Protein AF-A0A1V4SVA3-F1 (afdb_monomer)

Solvent-accessible surface area (backbone atoms only — not comparable to full-atom values): 10961 Å² total; per-residue (Å²): 132,82,70,44,67,37,37,38,43,84,85,41,37,31,46,95,93,37,82,50,54,72,70,56,46,60,74,73,43,63,50,85,45,41,36,36,39,33,36,72,60,60,69,61,50,75,47,78,43,87,47,78,51,66,68,60,54,50,52,47,46,52,67,66,62,43,66,82,44,72,70,83,38,51,50,74,55,73,49,76,42,77,92,75,39,28,23,42,39,37,31,37,53,40,52,73,67,54,54,55,47,54,74,56,24,81,47,57,46,75,46,51,44,66,57,59,51,50,60,55,51,50,75,78,40,90,62,47,54,51,66,44,67,44,78,53,95,96,44,74,45,72,46,35,28,52,83,67,41,82,51,82,91,71,89,68,101,60,92,81,70,86,83,58,91,82,87,75,98,75,88,76,79,85,80,88,81,134

Secondary structure (DSSP, 8-state):
-PPEEEEEETTEEEETTEEE-HHHHHHHS-TTSEEEEEEEE--EEEEEES---HHHHHHHIIIIISSSS-GGGEEEEEEEETTTTEEEEEEEE--HHHHHHHHH-TEEEEEEHHHHHHHHHHHH-S-S-EEEEEEETTEEEEEEEETTEE------SSS-S-------TT-S------

Organism: NCBI:txid1121339

Structure (mmCIF, N/CA/C/O backbone):
data_AF-A0A1V4SVA3-F1
#
_entry.id   AF-A0A1V4SVA3-F1
#
loop_
_atom_site.group_PDB
_atom_site.id
_atom_site.type_symbol
_atom_site.label_atom_id
_atom_site.label_alt_id
_atom_site.label_comp_id
_atom_site.label_asym_id
_atom_site.label_entity_id
_atom_site.label_seq_id
_atom_site.pdbx_PDB_ins_code
_atom_site.Cartn_x
_atom_site.Cartn_y
_atom_site.Cartn_z
_atom_site.occupancy
_atom_site.B_iso_or_equiv
_atom_site.auth_seq_id
_atom_site.auth_comp_id
_atom_site.auth_asym_id
_atom_site.auth_atom_id
_atom_site.pdbx_PDB_model_num
ATOM 1 N N . MET A 1 1 ? 5.445 21.863 -6.303 1.00 57.91 1 MET A N 1
ATOM 2 C CA . MET A 1 1 ? 5.871 20.870 -7.321 1.00 57.91 1 MET A CA 1
ATOM 3 C C . MET A 1 1 ? 4.796 19.805 -7.455 1.00 57.91 1 MET A C 1
ATOM 5 O O . MET A 1 1 ? 4.317 19.330 -6.431 1.00 57.91 1 MET A O 1
ATOM 9 N N . LYS A 1 2 ? 4.396 19.456 -8.684 1.00 68.19 2 LYS A N 1
ATOM 10 C CA . LYS A 1 2 ? 3.409 18.397 -8.945 1.00 68.19 2 LYS A CA 1
ATOM 11 C C . LYS A 1 2 ? 4.008 17.043 -8.547 1.00 68.19 2 LYS A C 1
ATOM 13 O O . LYS A 1 2 ? 5.136 16.746 -8.930 1.00 68.19 2 LYS A O 1
ATOM 18 N N . LYS A 1 3 ? 3.276 16.261 -7.754 1.00 79.25 3 LYS A N 1
ATOM 19 C CA . LYS A 1 3 ? 3.683 14.907 -7.365 1.00 79.25 3 LYS A CA 1
ATOM 20 C C . LYS A 1 3 ? 3.477 13.972 -8.554 1.00 79.25 3 LYS A C 1
ATOM 22 O O . LYS A 1 3 ? 2.399 13.973 -9.149 1.00 79.25 3 LYS A O 1
ATOM 27 N N . ILE A 1 4 ? 4.504 13.216 -8.914 1.00 86.44 4 ILE A N 1
ATOM 28 C CA . ILE A 1 4 ? 4.440 12.248 -10.009 1.00 86.44 4 ILE A CA 1
ATOM 29 C C . ILE A 1 4 ? 3.986 10.915 -9.429 1.00 86.44 4 ILE A C 1
ATOM 31 O O . ILE A 1 4 ? 4.518 10.493 -8.411 1.00 86.44 4 ILE A O 1
ATOM 35 N N . THR A 1 5 ? 2.997 10.270 -10.046 1.00 88.38 5 THR A N 1
ATOM 36 C CA . THR A 1 5 ? 2.518 8.957 -9.598 1.00 88.38 5 THR A CA 1
ATOM 37 C C . THR A 1 5 ? 3.063 7.869 -10.510 1.00 88.38 5 THR A C 1
ATOM 39 O O . THR A 1 5 ? 2.876 7.933 -11.724 1.00 88.38 5 THR A O 1
ATOM 42 N N . LEU A 1 6 ? 3.724 6.891 -9.907 1.00 89.44 6 LEU A N 1
ATOM 43 C CA . LEU A 1 6 ? 4.197 5.664 -10.521 1.00 89.44 6 LEU A CA 1
ATOM 44 C C . LEU A 1 6 ? 3.381 4.511 -9.968 1.00 89.44 6 LEU A C 1
ATOM 46 O O . LEU A 1 6 ? 3.018 4.506 -8.791 1.00 89.44 6 LEU A O 1
ATOM 50 N N . ILE A 1 7 ? 3.110 3.540 -10.821 1.00 88.69 7 ILE A N 1
ATOM 51 C CA . ILE A 1 7 ? 2.473 2.295 -10.431 1.00 88.69 7 ILE A CA 1
ATOM 52 C C . ILE A 1 7 ? 3.491 1.175 -10.631 1.00 88.69 7 ILE A C 1
ATOM 54 O O . ILE A 1 7 ? 4.108 1.109 -11.689 1.00 88.69 7 ILE A O 1
ATOM 58 N N . ILE A 1 8 ? 3.671 0.318 -9.632 1.00 86.19 8 ILE A N 1
ATOM 59 C CA . ILE A 1 8 ? 4.546 -0.854 -9.712 1.00 86.19 8 ILE A CA 1
ATOM 60 C C . ILE A 1 8 ? 3.686 -2.119 -9.693 1.00 86.19 8 ILE A C 1
ATOM 62 O O . ILE A 1 8 ? 2.844 -2.289 -8.810 1.00 86.19 8 ILE A O 1
ATOM 66 N N . ASP A 1 9 ? 3.890 -3.005 -10.665 1.00 83.25 9 ASP A N 1
ATOM 67 C CA . ASP A 1 9 ? 3.191 -4.290 -10.775 1.00 83.25 9 ASP A CA 1
ATOM 68 C C . ASP A 1 9 ? 4.177 -5.394 -11.182 1.00 83.25 9 ASP A C 1
ATOM 70 O O . ASP A 1 9 ? 4.651 -5.380 -12.311 1.00 83.25 9 ASP A O 1
ATOM 74 N N . ASN A 1 10 ? 4.515 -6.336 -10.289 1.00 75.19 10 ASN A N 1
ATOM 75 C CA . ASN A 1 10 ? 5.425 -7.459 -10.586 1.00 75.19 10 ASN A CA 1
ATOM 76 C C . ASN A 1 10 ? 6.713 -7.053 -11.349 1.00 75.19 10 ASN A C 1
ATOM 78 O O . ASN A 1 10 ? 7.120 -7.737 -12.284 1.00 75.19 10 ASN A O 1
ATOM 82 N N . ASN A 1 11 ? 7.354 -5.948 -10.949 1.00 75.12 11 ASN A N 1
ATOM 83 C CA . ASN A 1 11 ? 8.544 -5.321 -11.572 1.00 75.12 11 ASN A CA 1
ATOM 84 C C . ASN A 1 11 ? 8.305 -4.421 -12.778 1.00 75.12 11 ASN A C 1
ATOM 86 O O . ASN A 1 11 ? 9.232 -3.737 -13.210 1.00 75.12 11 ASN A O 1
ATOM 90 N N . ASP A 1 12 ? 7.086 -4.349 -13.293 1.00 85.25 12 ASP A N 1
ATOM 91 C CA . ASP A 1 12 ? 6.751 -3.348 -14.290 1.00 85.25 12 ASP A CA 1
ATOM 92 C C . ASP A 1 12 ? 6.604 -1.979 -13.621 1.00 85.25 12 ASP A C 1
ATOM 94 O O . ASP A 1 12 ? 5.834 -1.815 -12.671 1.00 85.25 12 ASP A O 1
ATOM 98 N N . ILE A 1 13 ? 7.307 -0.976 -14.154 1.00 88.75 13 ILE A N 1
ATOM 99 C CA . ILE A 1 13 ? 7.071 0.431 -13.823 1.00 88.75 13 ILE A CA 1
ATOM 100 C C . ILE A 1 13 ? 6.049 0.965 -14.813 1.00 88.75 13 ILE A C 1
ATOM 102 O O . ILE A 1 13 ? 6.277 0.972 -16.021 1.00 88.75 13 ILE A O 1
ATOM 106 N N . ILE A 1 14 ? 4.930 1.454 -14.303 1.00 89.81 14 ILE A N 1
ATOM 107 C CA . ILE A 1 14 ? 3.864 2.048 -15.096 1.00 89.81 14 ILE A CA 1
ATOM 108 C C . ILE A 1 14 ? 3.800 3.541 -14.789 1.00 89.81 14 ILE A C 1
ATOM 110 O O . ILE A 1 14 ? 3.583 3.965 -13.651 1.00 89.81 14 ILE A O 1
ATOM 114 N N . TYR A 1 15 ? 3.954 4.349 -15.831 1.00 89.75 15 TYR A N 1
ATOM 115 C CA . TYR A 1 15 ? 3.853 5.802 -15.773 1.00 89.75 15 TYR A CA 1
ATOM 116 C C . TYR A 1 15 ? 2.993 6.288 -16.936 1.00 89.75 15 TYR A C 1
ATOM 118 O O . TYR A 1 15 ? 3.166 5.846 -18.066 1.00 89.75 15 TYR A O 1
ATOM 126 N N . ASN A 1 16 ? 2.031 7.177 -16.668 1.00 85.31 16 ASN A N 1
ATOM 127 C CA . ASN A 1 16 ? 1.087 7.675 -17.679 1.00 85.31 16 ASN A CA 1
ATOM 128 C C . ASN A 1 16 ? 0.408 6.565 -18.510 1.00 85.31 16 ASN A C 1
ATOM 130 O O . ASN A 1 16 ? 0.179 6.733 -19.701 1.00 85.31 16 ASN A O 1
ATOM 134 N N . ARG A 1 17 ? 0.038 5.450 -17.860 1.00 82.88 17 ARG A N 1
ATOM 135 C CA . ARG A 1 17 ? -0.596 4.263 -18.477 1.00 82.88 17 ARG A CA 1
ATOM 136 C C . ARG A 1 17 ? 0.306 3.461 -19.425 1.00 82.88 17 ARG A C 1
ATOM 138 O O . ARG A 1 17 ? -0.172 2.508 -20.030 1.00 82.88 17 ARG A O 1
ATOM 145 N N . GLU A 1 18 ? 1.592 3.782 -19.499 1.00 86.19 18 GLU A N 1
ATOM 146 C CA . GLU A 1 18 ? 2.578 3.027 -20.268 1.00 86.19 18 GLU A CA 1
ATOM 147 C C . GLU A 1 18 ? 3.536 2.285 -19.342 1.00 86.19 18 GLU A C 1
ATOM 149 O O . GLU A 1 18 ? 3.948 2.812 -18.307 1.00 86.19 18 GLU A O 1
ATOM 154 N N . LYS A 1 19 ? 3.928 1.073 -19.744 1.00 90.69 19 L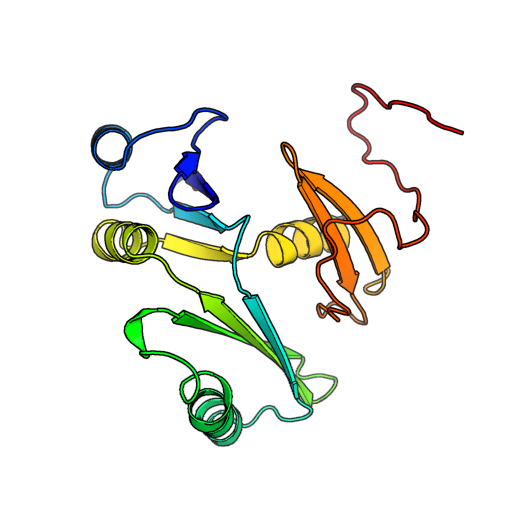YS A N 1
ATOM 155 C CA . LYS A 1 19 ? 5.064 0.387 -19.129 1.00 90.69 19 LYS A CA 1
ATOM 156 C C . LYS A 1 19 ? 6.355 1.066 -19.575 1.00 90.69 19 LYS A C 1
ATOM 158 O O . LYS A 1 19 ? 6.555 1.314 -20.764 1.00 90.69 19 LYS A O 1
ATOM 163 N N . ILE A 1 20 ? 7.233 1.360 -18.627 1.00 91.38 20 ILE A N 1
ATOM 164 C CA . ILE A 1 20 ? 8.529 1.987 -18.869 1.00 91.38 20 ILE A CA 1
ATOM 165 C C . ILE A 1 20 ? 9.635 1.221 -18.148 1.00 91.38 20 ILE A C 1
ATOM 167 O O . ILE A 1 20 ? 9.401 0.549 -17.148 1.00 91.38 20 ILE A O 1
ATOM 171 N N . THR A 1 21 ? 10.859 1.337 -18.655 1.00 90.12 21 THR A N 1
ATOM 172 C CA . THR A 1 21 ? 12.047 0.825 -17.967 1.00 90.12 21 THR A CA 1
ATOM 173 C C . THR A 1 21 ? 12.519 1.809 -16.901 1.00 90.12 21 THR A C 1
ATOM 175 O O . THR A 1 21 ? 12.209 3.004 -16.954 1.00 90.12 21 THR A O 1
ATOM 178 N N . TYR A 1 22 ? 13.330 1.320 -15.964 1.00 86.94 22 TYR A N 1
ATOM 179 C CA . TYR A 1 22 ? 13.971 2.161 -14.958 1.00 86.94 22 TYR A CA 1
ATOM 180 C C . TYR A 1 22 ? 14.865 3.245 -15.590 1.00 86.94 22 TYR A C 1
ATOM 182 O O . TYR A 1 22 ? 14.772 4.416 -15.234 1.00 86.94 22 TYR A O 1
ATOM 190 N N . ASP A 1 23 ? 15.633 2.912 -16.629 1.00 87.56 23 ASP A N 1
ATOM 191 C CA . ASP A 1 23 ? 16.456 3.904 -17.336 1.00 87.56 23 ASP A CA 1
ATOM 192 C C . ASP A 1 23 ? 15.616 5.010 -17.985 1.00 87.56 23 ASP A C 1
ATOM 194 O O . ASP A 1 23 ? 15.987 6.188 -17.966 1.00 87.56 23 ASP A O 1
ATOM 198 N N . LYS A 1 24 ? 14.456 4.653 -18.556 1.00 89.12 24 LYS A N 1
ATOM 199 C CA . LYS A 1 24 ? 13.519 5.632 -19.118 1.00 89.12 24 LYS A CA 1
ATOM 200 C C . LYS A 1 24 ? 12.934 6.507 -18.007 1.00 89.12 24 LYS A C 1
ATOM 202 O O . LYS A 1 24 ? 12.827 7.715 -18.201 1.00 89.12 24 LYS A O 1
ATOM 207 N N . LEU A 1 25 ? 12.622 5.937 -16.841 1.00 88.44 25 LEU A N 1
ATOM 208 C CA . LEU A 1 25 ? 12.186 6.687 -15.660 1.00 88.44 25 LEU A CA 1
ATOM 209 C C . LEU A 1 25 ? 13.230 7.736 -15.244 1.00 88.44 25 LEU A C 1
ATOM 211 O O . LEU A 1 25 ? 12.884 8.909 -15.111 1.00 88.44 25 LEU A O 1
ATOM 215 N N . CYS A 1 26 ? 14.497 7.337 -15.109 1.00 86.06 26 CYS A N 1
ATOM 216 C CA . CYS A 1 26 ? 15.605 8.220 -14.729 1.00 86.06 26 CYS A CA 1
ATOM 217 C C . CYS A 1 26 ? 15.819 9.375 -15.718 1.00 86.06 26 CYS A C 1
ATOM 219 O O . CYS A 1 26 ? 16.152 10.485 -15.312 1.00 86.06 26 CYS A O 1
ATOM 221 N N . LYS A 1 27 ? 15.590 9.141 -17.016 1.00 85.88 27 LYS A N 1
ATOM 222 C CA . LYS A 1 27 ? 15.647 10.194 -18.045 1.00 85.88 27 LYS A CA 1
ATOM 223 C C . LYS A 1 27 ? 14.454 11.152 -17.979 1.00 85.88 27 LYS A C 1
ATOM 225 O O . LYS A 1 27 ? 14.604 12.338 -18.257 1.00 85.88 27 LYS A O 1
ATOM 230 N N . LEU A 1 28 ? 13.269 10.644 -17.638 1.00 84.25 28 LEU A N 1
ATOM 231 C CA . LEU A 1 28 ? 12.025 11.421 -17.613 1.00 84.25 28 LEU A CA 1
ATOM 232 C C . LEU A 1 28 ? 11.851 12.239 -16.331 1.00 84.25 28 LEU A C 1
ATOM 234 O O . LEU A 1 28 ? 11.217 13.295 -16.354 1.00 84.25 28 LEU A O 1
ATOM 238 N N . ILE A 1 29 ? 12.373 11.749 -15.207 1.00 81.06 29 ILE A N 1
ATOM 239 C CA . ILE A 1 29 ? 12.108 12.309 -13.886 1.00 81.06 29 ILE A CA 1
ATOM 240 C C . ILE A 1 29 ? 13.407 12.785 -13.247 1.00 81.06 29 ILE A C 1
ATOM 242 O O . ILE A 1 29 ? 14.347 12.025 -13.048 1.00 81.06 29 ILE A O 1
ATOM 246 N N . LYS A 1 30 ? 13.432 14.055 -12.835 1.00 75.81 30 LYS A N 1
ATOM 247 C CA . LYS A 1 30 ? 14.548 14.606 -12.056 1.00 75.81 30 LYS A CA 1
ATOM 248 C C . LYS A 1 30 ? 14.607 13.933 -10.681 1.00 75.81 30 LYS A C 1
ATOM 250 O O . LYS A 1 30 ? 13.573 13.833 -10.024 1.00 75.81 30 LYS A O 1
ATOM 255 N N . THR A 1 31 ? 15.799 13.607 -10.192 1.00 69.12 31 THR A N 1
ATOM 256 C CA . THR A 1 31 ? 16.048 12.966 -8.878 1.00 69.12 31 THR A CA 1
ATOM 257 C C . THR A 1 31 ? 15.433 13.704 -7.677 1.00 69.12 31 THR A C 1
ATOM 259 O O . THR A 1 31 ? 15.074 13.090 -6.678 1.00 69.12 31 THR A O 1
ATOM 262 N N . LYS A 1 32 ? 15.224 15.026 -7.780 1.00 70.56 32 LYS A N 1
ATOM 263 C CA . LYS A 1 32 ? 14.552 15.848 -6.749 1.00 70.56 32 LYS A CA 1
ATOM 264 C C . LYS A 1 32 ? 13.014 15.832 -6.810 1.00 70.56 32 LYS A C 1
ATOM 266 O O . LYS A 1 32 ? 12.364 16.534 -6.033 1.00 70.56 32 LYS A O 1
ATOM 271 N N . SER A 1 33 ? 12.413 15.105 -7.749 1.00 77.38 33 SER A N 1
ATOM 272 C CA . SER A 1 33 ? 10.955 15.072 -7.914 1.00 77.38 33 SER A CA 1
ATOM 273 C C . SER A 1 33 ? 10.285 14.349 -6.749 1.00 77.38 33 SER A C 1
ATOM 275 O O . SER A 1 33 ? 10.829 13.391 -6.208 1.00 77.38 33 SER A O 1
ATOM 277 N N . LYS A 1 34 ? 9.079 14.794 -6.375 1.00 81.44 34 LYS A N 1
ATOM 278 C CA . LYS A 1 34 ? 8.250 14.070 -5.406 1.00 81.44 34 LYS A CA 1
ATOM 279 C C . LYS A 1 34 ? 7.536 12.929 -6.119 1.00 81.44 34 LYS A C 1
ATOM 281 O O . LYS A 1 34 ? 6.722 13.200 -7.010 1.00 81.44 34 LYS A O 1
ATOM 286 N N . LEU A 1 35 ? 7.821 11.694 -5.725 1.00 85.44 35 LEU A N 1
ATOM 287 C CA . LEU A 1 35 ? 7.169 10.509 -6.272 1.00 85.44 35 LEU A CA 1
ATOM 288 C C . LEU A 1 35 ? 6.081 10.012 -5.321 1.00 85.44 35 LEU A C 1
ATOM 290 O O . LEU A 1 35 ? 6.223 10.048 -4.104 1.00 85.44 35 LEU A O 1
ATOM 294 N N . LYS A 1 36 ? 4.971 9.558 -5.891 1.00 87.31 36 LYS A N 1
ATOM 295 C CA . LYS A 1 36 ? 4.028 8.645 -5.261 1.00 87.31 36 LYS A CA 1
ATOM 296 C C . LYS A 1 36 ? 4.184 7.306 -5.963 1.00 87.31 36 LYS A C 1
ATOM 298 O O . LYS A 1 36 ? 3.939 7.238 -7.161 1.00 87.31 36 LYS A O 1
ATOM 303 N N . ILE A 1 37 ? 4.570 6.272 -5.247 1.00 87.06 37 ILE A N 1
ATOM 304 C CA . ILE A 1 37 ? 4.705 4.917 -5.756 1.00 87.06 37 ILE A CA 1
ATOM 305 C C . ILE A 1 37 ? 3.513 4.139 -5.212 1.00 87.06 37 ILE A C 1
ATOM 307 O O . ILE A 1 37 ? 3.347 4.011 -4.003 1.00 87.06 37 ILE A O 1
ATOM 311 N N . ILE A 1 38 ? 2.643 3.690 -6.107 1.00 86.75 38 ILE A N 1
ATOM 312 C CA . ILE A 1 38 ? 1.499 2.849 -5.771 1.00 86.75 38 ILE A CA 1
ATOM 313 C C . ILE A 1 38 ? 1.822 1.446 -6.234 1.00 86.75 38 ILE A C 1
ATOM 315 O O . ILE A 1 38 ? 2.160 1.253 -7.400 1.00 86.75 38 ILE A O 1
ATOM 319 N N . ILE A 1 39 ? 1.685 0.464 -5.361 1.00 84.06 39 ILE A N 1
ATOM 320 C CA . ILE A 1 39 ? 2.038 -0.903 -5.721 1.00 84.06 39 ILE A CA 1
ATOM 321 C C . ILE A 1 39 ? 0.776 -1.758 -5.825 1.00 84.06 39 ILE A C 1
ATOM 323 O O . ILE A 1 39 ? -0.117 -1.688 -4.979 1.00 84.06 39 ILE A O 1
ATOM 327 N N . LEU A 1 40 ? 0.665 -2.487 -6.937 1.00 78.69 40 LEU A N 1
ATOM 328 C CA . LEU A 1 40 ? -0.536 -3.229 -7.318 1.00 78.69 40 LEU A CA 1
ATOM 329 C C . LEU A 1 40 ? -0.512 -4.696 -6.916 1.00 78.69 40 LEU A C 1
ATOM 331 O O . LEU A 1 40 ? -1.563 -5.237 -6.596 1.00 78.69 40 LEU A O 1
ATOM 335 N N . ASN A 1 41 ? 0.634 -5.361 -7.026 1.00 66.50 41 ASN A N 1
ATOM 336 C CA . ASN A 1 41 ? 0.704 -6.814 -6.938 1.00 66.50 41 ASN A CA 1
ATOM 337 C C . ASN A 1 41 ? 1.813 -7.216 -5.991 1.00 66.50 41 ASN A C 1
ATOM 339 O O . ASN A 1 41 ? 2.969 -7.371 -6.374 1.00 66.50 41 ASN A O 1
ATOM 343 N N . GLU A 1 42 ? 1.438 -7.305 -4.730 1.00 63.09 42 GLU A N 1
ATOM 344 C CA . GLU A 1 42 ? 2.351 -7.518 -3.629 1.00 63.09 42 GLU A CA 1
ATOM 345 C C . GLU A 1 42 ? 1.854 -8.691 -2.810 1.00 63.09 42 GLU A C 1
ATOM 347 O O . GLU A 1 42 ? 0.654 -8.821 -2.555 1.00 63.09 42 GLU A O 1
ATOM 352 N N . ASN A 1 43 ? 2.800 -9.476 -2.309 1.00 64.62 43 ASN A N 1
ATOM 353 C CA . ASN A 1 43 ? 2.576 -10.177 -1.060 1.00 64.62 43 ASN A CA 1
ATOM 354 C C . ASN A 1 43 ? 2.562 -9.101 0.029 1.00 64.62 43 ASN A C 1
ATOM 356 O O . ASN A 1 43 ? 3.622 -8.628 0.446 1.00 64.62 43 ASN A O 1
ATOM 360 N N . ILE A 1 44 ? 1.363 -8.650 0.401 1.00 69.50 44 ILE A N 1
ATOM 361 C CA . ILE A 1 44 ? 1.184 -7.694 1.491 1.00 69.50 44 ILE A CA 1
ATOM 362 C C . ILE A 1 44 ? 0.850 -8.467 2.746 1.00 69.50 44 I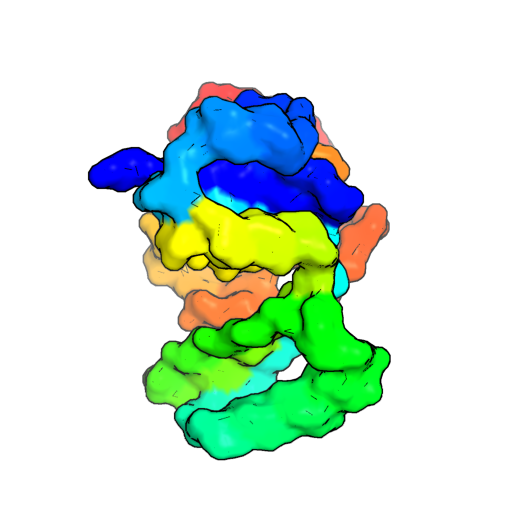LE A C 1
ATOM 364 O O . ILE A 1 44 ? -0.122 -9.219 2.792 1.00 69.50 44 ILE A O 1
ATOM 368 N N . PHE A 1 45 ? 1.632 -8.221 3.780 1.00 71.44 45 PHE A N 1
ATOM 369 C CA . PHE A 1 45 ? 1.276 -8.580 5.133 1.00 71.44 45 PHE A CA 1
ATOM 370 C C . PHE A 1 45 ? 0.446 -7.451 5.748 1.00 71.44 45 PHE A C 1
ATOM 372 O O . PHE A 1 45 ? 0.841 -6.287 5.675 1.00 71.44 45 PHE A O 1
ATOM 379 N N . PHE A 1 46 ? -0.672 -7.789 6.387 1.00 72.81 46 PHE A N 1
ATOM 380 C CA . PHE A 1 46 ? -1.481 -6.862 7.174 1.00 72.81 46 PHE A CA 1
ATOM 381 C C . PHE A 1 46 ? -1.766 -7.465 8.543 1.00 72.81 46 PHE A C 1
ATOM 383 O O . PHE A 1 46 ? -2.177 -8.620 8.637 1.00 72.81 46 PHE A O 1
ATOM 390 N N . LYS A 1 47 ? -1.634 -6.660 9.598 1.00 74.38 47 LYS A N 1
ATOM 391 C CA . LYS A 1 47 ? -2.058 -7.039 10.945 1.00 74.38 47 LYS A CA 1
ATOM 392 C C . LYS A 1 47 ? -2.604 -5.836 11.695 1.00 74.38 47 LYS A C 1
ATOM 394 O O . LYS A 1 47 ? -2.000 -4.769 11.681 1.00 74.38 47 LYS A O 1
ATOM 399 N N . ILE A 1 48 ? -3.739 -6.014 12.361 1.00 76.25 48 ILE A N 1
ATOM 400 C CA . ILE A 1 48 ? -4.271 -5.032 13.310 1.00 76.25 48 ILE A CA 1
ATOM 401 C C . ILE A 1 48 ? -3.974 -5.543 14.712 1.00 76.25 48 ILE A C 1
ATOM 403 O O . ILE A 1 48 ? -4.233 -6.709 15.006 1.00 76.25 48 ILE A O 1
ATOM 407 N N . ILE A 1 49 ? -3.446 -4.671 15.562 1.00 76.88 49 ILE A N 1
ATOM 408 C CA . ILE A 1 49 ? -3.211 -4.953 16.977 1.00 76.88 49 ILE A CA 1
ATOM 409 C C . ILE A 1 49 ? -3.865 -3.885 17.848 1.00 76.88 49 ILE A C 1
ATOM 411 O O . ILE A 1 49 ? -3.897 -2.713 17.471 1.00 76.88 49 ILE A O 1
ATOM 415 N N . ASP A 1 50 ? -4.345 -4.281 19.024 1.00 81.75 50 ASP A N 1
ATOM 416 C CA . ASP A 1 50 ? -4.850 -3.375 20.062 1.00 81.75 50 ASP A CA 1
ATOM 417 C C . ASP A 1 50 ? -3.678 -2.882 20.941 1.00 81.75 50 ASP A C 1
ATOM 419 O O . ASP A 1 50 ? -3.613 -3.136 22.140 1.00 81.75 50 ASP A O 1
ATOM 423 N N . SER A 1 51 ? -2.679 -2.252 20.315 1.00 73.94 51 SER A N 1
ATOM 424 C CA . SER A 1 51 ? -1.562 -1.593 21.002 1.00 73.94 51 SER A CA 1
ATOM 425 C C . SER A 1 51 ? -1.046 -0.413 20.187 1.00 73.94 51 SER A C 1
ATOM 427 O O . SER A 1 51 ? -0.992 -0.464 18.957 1.00 73.94 51 SER A O 1
ATOM 429 N N . ILE A 1 52 ? -0.634 0.649 20.882 1.00 74.88 52 ILE A N 1
ATOM 430 C CA . ILE A 1 52 ? 0.001 1.851 20.315 1.00 74.88 52 ILE A CA 1
ATOM 431 C C . ILE A 1 52 ? 1.473 1.997 20.736 1.00 74.88 52 ILE A C 1
ATOM 433 O O . ILE A 1 52 ? 2.105 3.009 20.433 1.00 74.88 52 ILE A O 1
ATOM 437 N N . ASN A 1 53 ? 2.018 1.021 21.468 1.00 82.19 53 ASN A N 1
ATOM 438 C CA . ASN A 1 53 ? 3.377 1.074 21.994 1.00 82.19 53 ASN A CA 1
ATOM 439 C C . ASN A 1 53 ? 4.392 0.732 20.894 1.00 82.19 53 ASN A C 1
ATOM 441 O O . ASN A 1 53 ? 4.440 -0.395 20.402 1.00 82.19 53 ASN A O 1
ATOM 445 N N . GLU A 1 54 ? 5.260 1.684 20.541 1.00 78.69 54 GLU A N 1
ATOM 446 C CA . GLU A 1 54 ? 6.284 1.487 19.507 1.00 78.69 54 GLU A CA 1
ATOM 447 C C . GLU A 1 54 ? 7.203 0.289 19.769 1.00 78.69 54 GLU A C 1
ATOM 449 O O . GLU A 1 54 ? 7.655 -0.347 18.817 1.00 78.69 54 GLU A O 1
ATOM 454 N N . LYS A 1 55 ? 7.500 -0.033 21.036 1.00 81.25 55 LYS A N 1
ATOM 455 C CA . LYS A 1 55 ? 8.338 -1.195 21.368 1.00 81.25 55 LYS A CA 1
ATOM 456 C C . LYS A 1 55 ? 7.635 -2.507 21.026 1.00 81.25 55 LYS A C 1
ATOM 458 O O . LYS A 1 55 ? 8.271 -3.404 20.484 1.00 81.25 55 LYS A O 1
ATOM 463 N N . GLU A 1 56 ? 6.338 -2.598 21.299 1.00 79.00 56 GLU A N 1
ATOM 464 C CA . GLU A 1 56 ? 5.523 -3.778 20.986 1.00 79.00 56 GLU A CA 1
ATOM 465 C C . GLU A 1 56 ? 5.321 -3.923 19.478 1.00 79.00 56 GLU A C 1
ATOM 467 O O . GLU A 1 56 ? 5.482 -5.016 18.941 1.00 79.00 56 GLU A O 1
ATOM 472 N N . ILE A 1 57 ? 5.083 -2.808 18.775 1.00 79.75 57 ILE A N 1
ATOM 473 C CA . ILE A 1 57 ? 5.021 -2.778 17.307 1.00 79.75 57 ILE A CA 1
ATOM 474 C C . ILE A 1 57 ? 6.335 -3.304 16.709 1.00 79.75 57 ILE A C 1
ATOM 476 O O . ILE A 1 57 ? 6.308 -4.178 15.846 1.00 79.75 57 ILE A O 1
ATOM 480 N N . LYS A 1 58 ? 7.489 -2.808 17.182 1.00 76.81 58 LYS A N 1
ATOM 481 C CA . LYS A 1 58 ? 8.814 -3.258 16.718 1.00 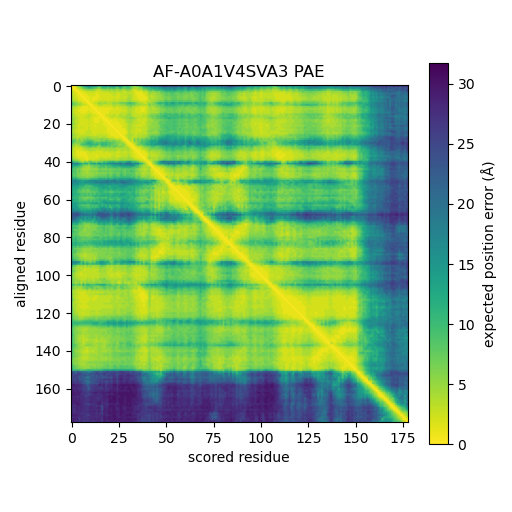76.81 58 LYS A CA 1
ATOM 482 C C . LYS A 1 58 ? 9.049 -4.739 16.992 1.00 76.81 58 LYS A C 1
ATOM 484 O O . LYS A 1 58 ? 9.451 -5.453 16.080 1.00 76.81 58 LYS A O 1
ATOM 489 N N . SER A 1 59 ? 8.756 -5.197 18.209 1.00 80.19 59 SER A N 1
ATOM 490 C CA . SER A 1 59 ? 8.906 -6.606 18.580 1.00 80.19 59 SER A CA 1
ATOM 491 C C . SER A 1 59 ? 8.079 -7.517 17.675 1.00 80.19 59 SER A C 1
ATOM 493 O O . SER A 1 59 ? 8.576 -8.553 17.249 1.00 80.19 59 SER A O 1
ATOM 495 N N . LEU A 1 60 ? 6.844 -7.124 17.350 1.00 76.12 60 LEU A N 1
ATOM 496 C CA . LEU A 1 60 ? 5.962 -7.903 16.484 1.00 76.12 60 LEU A CA 1
ATOM 497 C C . LEU A 1 60 ? 6.471 -7.954 15.043 1.00 76.12 60 LEU A C 1
ATOM 499 O O . LEU A 1 60 ? 6.468 -9.012 14.416 1.00 76.12 60 LEU A O 1
ATOM 503 N N . ILE A 1 61 ? 6.921 -6.811 14.517 1.00 75.00 61 ILE A N 1
ATOM 504 C CA . ILE A 1 61 ? 7.547 -6.744 13.193 1.00 75.00 61 ILE A CA 1
ATOM 505 C C . ILE A 1 61 ? 8.725 -7.725 13.131 1.00 75.00 61 ILE A C 1
ATOM 507 O O . ILE A 1 61 ? 8.839 -8.498 12.181 1.00 75.00 61 ILE A O 1
ATOM 511 N N . GLU A 1 62 ? 9.580 -7.731 14.154 1.00 75.69 62 GLU A N 1
ATOM 512 C CA . GLU A 1 62 ? 10.735 -8.625 14.216 1.00 75.69 62 GLU A CA 1
ATOM 513 C C . GLU A 1 62 ? 10.352 -10.101 14.316 1.00 75.69 62 GLU A C 1
ATOM 515 O O . GLU A 1 62 ? 10.969 -10.914 13.632 1.00 75.69 62 GLU A O 1
ATOM 520 N N . SER A 1 63 ? 9.342 -10.448 15.116 1.00 75.38 63 SER A N 1
ATOM 521 C CA . SER A 1 63 ? 8.976 -11.841 15.387 1.00 75.38 63 SER A CA 1
ATOM 522 C C . SER A 1 63 ? 8.061 -12.485 14.346 1.00 75.38 63 SER A C 1
ATOM 524 O O . SER A 1 63 ? 8.028 -13.705 14.263 1.00 75.38 63 SER A O 1
ATOM 526 N N . GLU A 1 64 ? 7.285 -11.708 13.588 1.00 70.25 64 GLU A N 1
ATOM 527 C CA . GLU A 1 64 ? 6.279 -12.259 12.663 1.00 70.25 64 GLU A CA 1
ATOM 528 C C . GLU A 1 64 ? 6.517 -11.888 11.201 1.00 70.25 64 GLU A C 1
ATOM 530 O O . GLU A 1 64 ? 6.183 -12.662 10.314 1.00 70.25 64 GLU A O 1
ATOM 535 N N . ILE A 1 65 ? 7.096 -10.718 10.926 1.00 66.81 65 ILE A N 1
ATOM 536 C CA . ILE A 1 65 ? 7.309 -10.259 9.544 1.00 66.81 65 ILE A CA 1
ATOM 537 C C . ILE A 1 65 ? 8.717 -10.632 9.072 1.00 66.81 65 ILE A C 1
ATOM 539 O O . ILE A 1 65 ? 8.911 -11.012 7.920 1.00 66.81 65 ILE A O 1
ATOM 543 N N . LEU A 1 66 ? 9.711 -10.538 9.961 1.00 68.25 66 LEU A N 1
ATOM 544 C CA . LEU A 1 66 ? 11.120 -10.771 9.623 1.00 68.25 66 LEU A CA 1
ATOM 545 C C . LEU A 1 66 ? 11.597 -12.207 9.878 1.00 68.25 66 LEU A C 1
ATOM 547 O O . LEU A 1 66 ? 12.719 -12.530 9.495 1.00 68.25 66 LEU A O 1
ATOM 551 N N . VAL A 1 67 ? 10.778 -13.057 10.505 1.00 65.69 67 VAL A N 1
ATOM 552 C CA . VAL A 1 67 ? 11.105 -14.479 10.727 1.00 65.69 67 VAL A CA 1
ATOM 553 C C . VAL A 1 67 ? 10.944 -15.302 9.446 1.00 65.69 67 VAL A C 1
ATOM 555 O O . VAL A 1 67 ? 11.750 -16.196 9.201 1.00 65.69 67 VAL A O 1
ATOM 558 N N . ASP A 1 68 ? 9.978 -14.956 8.590 1.00 50.56 68 ASP A N 1
ATOM 559 C CA . ASP A 1 68 ? 9.665 -15.743 7.392 1.00 50.56 68 ASP A CA 1
ATOM 560 C C . ASP A 1 68 ? 10.523 -15.393 6.159 1.00 50.56 68 ASP A C 1
ATOM 562 O O . ASP A 1 68 ? 10.549 -16.165 5.199 1.00 50.56 68 ASP A O 1
ATOM 566 N N . VAL A 1 69 ? 11.235 -14.252 6.130 1.00 51.69 69 VAL A N 1
ATOM 567 C CA . VAL A 1 69 ? 11.946 -13.776 4.921 1.00 51.69 69 VAL A CA 1
ATOM 568 C C . VAL A 1 69 ? 13.182 -12.920 5.254 1.00 51.69 69 VAL A C 1
ATOM 570 O O . VAL A 1 69 ? 13.233 -12.243 6.278 1.00 51.69 69 VAL A O 1
ATOM 573 N N . GLN A 1 70 ? 14.184 -12.902 4.361 1.00 58.31 70 GLN A N 1
ATOM 574 C CA . GLN A 1 70 ? 15.332 -11.985 4.442 1.00 58.31 70 GLN A CA 1
ATOM 575 C C . GLN A 1 70 ? 14.842 -10.528 4.531 1.00 58.31 70 GLN A C 1
ATOM 577 O O . GLN A 1 70 ? 14.132 -10.058 3.645 1.00 58.31 70 GLN A O 1
ATOM 582 N N . LYS A 1 71 ? 15.239 -9.809 5.593 1.00 55.38 71 LYS A N 1
ATOM 583 C CA . LYS A 1 71 ? 14.774 -8.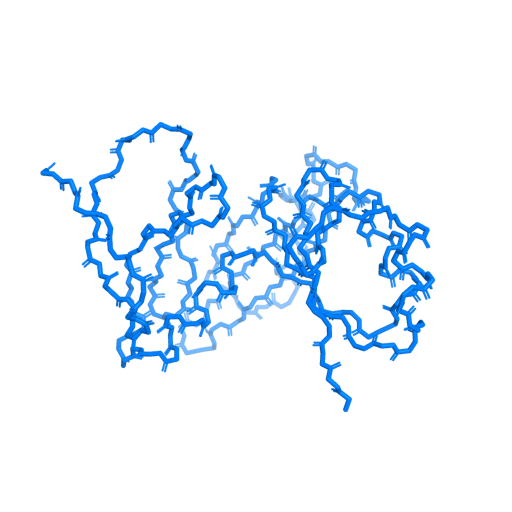447 5.945 1.00 55.38 71 LYS A CA 1
ATOM 584 C C . LYS A 1 71 ? 14.794 -7.428 4.794 1.00 55.38 71 LYS A C 1
ATOM 586 O O . LYS A 1 71 ? 14.076 -6.437 4.847 1.00 55.38 71 LYS A O 1
ATOM 591 N N . GLU A 1 72 ? 15.627 -7.646 3.779 1.00 57.28 72 GLU A N 1
ATOM 592 C CA . GLU A 1 72 ? 15.773 -6.752 2.626 1.00 57.28 72 GLU A CA 1
ATOM 593 C C . GLU A 1 72 ? 14.591 -6.776 1.651 1.00 57.28 72 GLU A C 1
ATOM 595 O O . GLU A 1 72 ? 14.444 -5.851 0.853 1.00 57.28 72 GLU A O 1
ATOM 600 N N . ASP A 1 73 ? 13.747 -7.802 1.739 1.00 64.62 73 ASP A N 1
ATOM 601 C CA . ASP A 1 73 ? 12.627 -8.009 0.829 1.00 64.62 73 ASP A CA 1
ATOM 602 C C . ASP A 1 73 ? 11.361 -7.269 1.255 1.00 64.62 73 ASP A C 1
ATOM 604 O O . ASP A 1 73 ? 10.385 -7.336 0.522 1.00 64.62 73 ASP A O 1
ATOM 608 N N . TYR A 1 74 ? 11.312 -6.598 2.414 1.00 69.19 74 TYR A N 1
ATOM 609 C CA . TYR A 1 74 ? 10.089 -5.936 2.881 1.00 69.19 74 TYR A CA 1
ATOM 610 C C . TYR A 1 74 ? 10.268 -4.454 3.187 1.00 69.19 74 TYR A C 1
ATOM 612 O O . TYR A 1 74 ? 11.193 -4.034 3.877 1.00 69.19 74 TYR A O 1
ATOM 620 N N . LEU A 1 75 ? 9.300 -3.662 2.729 1.00 73.50 75 LEU A N 1
ATOM 621 C CA . LEU A 1 75 ? 9.073 -2.304 3.194 1.00 73.50 75 LEU A CA 1
ATOM 622 C C . LEU A 1 75 ? 7.943 -2.320 4.227 1.00 73.50 75 LEU A C 1
ATOM 624 O O . LEU A 1 75 ? 6.813 -2.687 3.909 1.00 73.50 75 LEU A O 1
ATOM 628 N N . ILE A 1 76 ? 8.245 -1.902 5.454 1.00 74.19 76 ILE A N 1
ATOM 629 C CA . ILE A 1 76 ? 7.340 -2.017 6.602 1.00 74.19 76 ILE A CA 1
ATOM 630 C C . ILE A 1 76 ? 6.894 -0.629 7.048 1.00 74.19 76 ILE A C 1
ATOM 632 O O . ILE A 1 76 ? 7.710 0.285 7.167 1.00 74.19 76 ILE A O 1
ATOM 636 N N . HIS A 1 77 ? 5.603 -0.478 7.325 1.00 77.50 77 HIS A N 1
ATOM 637 C CA . HIS A 1 77 ? 5.016 0.756 7.834 1.00 77.50 77 HIS A CA 1
ATOM 638 C C . HIS A 1 77 ? 3.815 0.428 8.738 1.00 77.50 77 HIS A C 1
ATOM 640 O O . HIS A 1 77 ? 3.276 -0.677 8.723 1.00 77.50 77 HIS A O 1
ATOM 646 N N . TYR A 1 78 ? 3.384 1.387 9.554 1.00 78.38 78 TYR A N 1
ATOM 647 C CA . TYR A 1 78 ? 2.186 1.255 10.383 1.00 78.38 78 TYR A CA 1
ATOM 648 C C . TYR A 1 78 ? 1.353 2.550 10.436 1.00 78.38 78 TYR A C 1
ATOM 650 O O . TYR A 1 78 ? 1.875 3.641 10.216 1.00 78.38 78 TYR A O 1
ATOM 658 N N . GLU A 1 79 ? 0.051 2.436 10.704 1.00 80.94 79 GLU A N 1
ATOM 659 C CA . GLU A 1 79 ? -0.879 3.545 10.965 1.00 80.94 79 GLU A CA 1
ATOM 660 C C . GLU A 1 79 ? -1.543 3.361 12.338 1.00 80.94 79 GLU A C 1
ATOM 662 O O . GLU A 1 79 ? -2.037 2.277 12.642 1.00 80.94 79 GLU A O 1
ATOM 667 N N . ILE A 1 80 ? -1.593 4.419 13.154 1.00 82.00 80 ILE A N 1
ATOM 668 C CA . ILE A 1 80 ? -2.149 4.376 14.519 1.00 82.00 80 ILE A CA 1
ATOM 669 C C . ILE A 1 80 ? -3.521 5.064 14.570 1.00 82.00 80 ILE A C 1
ATOM 671 O O . ILE A 1 80 ? -3.641 6.257 14.278 1.00 82.00 80 ILE A O 1
ATOM 675 N N . GLU A 1 81 ? -4.547 4.352 15.040 1.00 81.19 81 GLU A N 1
ATOM 676 C CA . GLU A 1 81 ? -5.844 4.902 15.436 1.00 81.19 81 GLU A CA 1
ATOM 677 C C . GLU A 1 81 ? -5.881 5.144 16.954 1.00 81.19 81 GLU A C 1
ATOM 679 O O . GLU A 1 81 ? -6.315 4.307 17.744 1.00 81.19 81 GLU A O 1
ATOM 684 N N . LYS A 1 82 ? -5.485 6.350 17.374 1.00 78.62 82 LYS A N 1
ATOM 685 C CA . LYS A 1 82 ? -5.400 6.708 18.803 1.00 78.62 82 LYS A CA 1
ATOM 686 C C . LYS A 1 82 ? -6.716 6.558 19.575 1.00 78.62 82 LYS A C 1
ATOM 688 O O . LYS A 1 82 ? -6.687 6.271 20.758 1.00 78.62 82 LYS A O 1
ATOM 693 N N . LYS A 1 83 ? -7.870 6.772 18.930 1.00 80.81 83 LYS A N 1
ATOM 694 C CA . LYS A 1 83 ? -9.181 6.747 19.610 1.00 80.81 83 LYS A CA 1
ATOM 695 C C . LYS A 1 83 ? -9.614 5.354 20.058 1.00 80.81 83 LYS A C 1
ATOM 697 O O . LYS A 1 83 ? -10.395 5.253 20.994 1.00 80.81 83 LYS A O 1
ATOM 702 N N . LYS A 1 84 ? -9.170 4.320 19.346 1.00 77.00 84 LYS A N 1
ATOM 703 C CA . LYS A 1 84 ? -9.500 2.921 19.633 1.00 77.00 84 LYS A CA 1
ATOM 704 C C . LYS A 1 84 ? -8.287 2.132 20.108 1.00 77.00 84 LYS A C 1
ATOM 706 O O . LYS A 1 84 ? -8.385 0.922 20.224 1.00 77.00 84 LYS A O 1
ATOM 711 N N . GLU A 1 85 ? -7.167 2.825 20.326 1.00 82.44 85 GLU A N 1
ATOM 712 C CA . GLU A 1 85 ? -5.882 2.248 20.730 1.00 82.44 85 GLU A CA 1
ATOM 713 C C . GLU A 1 85 ? -5.420 1.104 19.816 1.00 82.44 85 GLU A C 1
ATOM 715 O O . GLU A 1 85 ? -4.860 0.106 20.259 1.00 82.44 85 GLU A O 1
ATOM 720 N N . ARG A 1 86 ? -5.640 1.270 18.507 1.00 82.50 86 ARG A N 1
ATOM 721 C CA . ARG A 1 86 ? -5.317 0.266 17.488 1.00 82.50 86 ARG A CA 1
ATOM 722 C C . ARG A 1 86 ? -4.194 0.710 16.578 1.00 82.50 86 ARG A C 1
ATOM 724 O O . ARG A 1 86 ? -4.114 1.881 16.207 1.00 82.50 86 ARG A O 1
ATOM 731 N N . THR A 1 87 ? -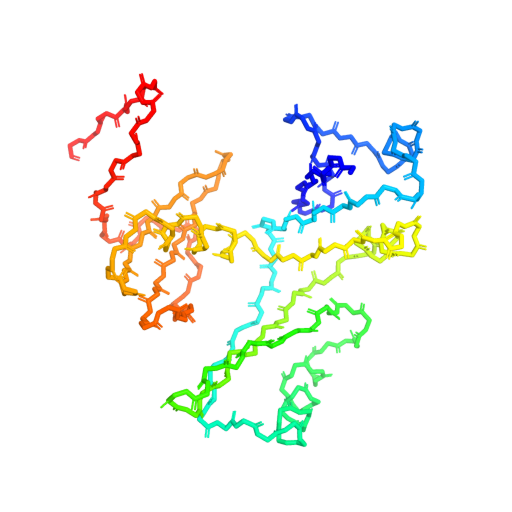3.392 -0.248 16.133 1.00 81.75 87 THR A N 1
ATOM 732 C CA . THR A 1 87 ? -2.363 -0.042 15.114 1.00 81.75 87 THR A CA 1
ATOM 733 C C . THR A 1 87 ? -2.555 -1.027 13.971 1.00 81.75 87 THR A C 1
ATOM 735 O O . THR A 1 87 ? -2.614 -2.235 14.185 1.00 81.75 87 THR A O 1
ATOM 738 N N . LEU A 1 88 ? -2.629 -0.504 12.747 1.00 79.81 88 LEU A N 1
ATOM 739 C CA . LEU A 1 88 ? -2.548 -1.280 11.515 1.00 79.81 88 LEU A CA 1
ATOM 740 C C . LEU A 1 88 ? -1.086 -1.330 11.085 1.00 79.81 88 LEU A C 1
ATOM 742 O O . LEU A 1 88 ? -0.532 -0.322 10.655 1.00 79.81 88 LEU A O 1
ATOM 746 N N . ILE A 1 89 ? -0.477 -2.501 11.181 1.00 77.62 89 ILE A N 1
ATOM 747 C CA . ILE A 1 89 ? 0.852 -2.791 10.657 1.00 77.62 89 ILE A CA 1
ATOM 748 C C . ILE A 1 89 ? 0.678 -3.372 9.260 1.00 77.62 89 ILE A C 1
ATOM 750 O O . ILE A 1 89 ? -0.168 -4.244 9.041 1.00 77.62 89 ILE A O 1
ATOM 754 N N . TYR A 1 90 ? 1.480 -2.898 8.315 1.00 76.50 90 TYR A N 1
ATOM 755 C CA . TYR A 1 90 ? 1.546 -3.490 6.994 1.00 76.50 90 TYR A CA 1
ATOM 756 C C . TYR A 1 90 ? 2.981 -3.594 6.500 1.00 76.50 90 TYR A C 1
ATOM 758 O O . TYR A 1 90 ? 3.824 -2.734 6.763 1.00 76.50 90 TYR A O 1
ATOM 766 N N . ALA A 1 91 ? 3.250 -4.665 5.768 1.00 74.31 91 ALA A N 1
ATOM 767 C CA . ALA A 1 91 ? 4.515 -4.847 5.089 1.00 74.31 91 ALA A CA 1
ATOM 768 C C . ALA A 1 91 ? 4.269 -5.230 3.641 1.00 74.31 91 ALA A C 1
ATOM 770 O O . ALA A 1 91 ? 3.454 -6.089 3.321 1.00 74.31 91 ALA A O 1
ATOM 771 N N . ILE A 1 92 ? 5.000 -4.564 2.773 1.00 74.00 92 ILE A N 1
ATOM 772 C CA . ILE A 1 92 ? 5.025 -4.781 1.342 1.00 74.00 92 ILE A CA 1
ATOM 773 C C . ILE A 1 92 ? 6.236 -5.636 1.050 1.00 74.00 92 ILE A C 1
ATOM 775 O O . ILE A 1 92 ? 7.332 -5.219 1.424 1.00 74.00 92 ILE A O 1
ATOM 779 N N . LYS A 1 93 ? 6.090 -6.751 0.329 1.00 72.12 93 LYS A N 1
ATOM 780 C CA . LYS A 1 93 ? 7.270 -7.387 -0.258 1.00 72.12 93 LYS A CA 1
ATOM 781 C C . LYS A 1 93 ? 7.869 -6.459 -1.326 1.00 72.12 93 LYS A C 1
ATOM 783 O O . LYS A 1 93 ? 7.388 -6.377 -2.455 1.00 72.12 93 LYS A O 1
ATOM 788 N N . GLY A 1 94 ? 8.901 -5.723 -0.936 1.00 65.81 94 GLY A N 1
ATOM 789 C CA . GLY A 1 94 ? 9.697 -4.839 -1.761 1.00 65.81 94 GLY A CA 1
ATOM 790 C C . GLY A 1 94 ? 10.579 -5.635 -2.713 1.00 65.81 94 GLY A C 1
ATOM 791 O O . GLY A 1 94 ? 11.439 -6.410 -2.311 1.00 65.81 94 GLY A O 1
ATOM 792 N N . ASN A 1 95 ? 10.381 -5.423 -4.009 1.00 65.50 95 ASN A N 1
ATOM 793 C CA . ASN A 1 95 ? 11.295 -5.918 -5.026 1.00 65.50 95 ASN A CA 1
ATOM 794 C C . ASN A 1 95 ? 12.506 -4.972 -5.172 1.00 65.50 95 ASN A C 1
ATOM 796 O O . ASN A 1 95 ? 12.410 -3.777 -4.876 1.00 65.50 95 ASN A O 1
ATOM 800 N N . LYS A 1 96 ? 13.626 -5.474 -5.706 1.00 73.75 96 LYS A N 1
ATOM 801 C CA . LYS A 1 96 ? 14.844 -4.715 -6.035 1.00 73.75 96 LYS A CA 1
ATOM 802 C C . LYS A 1 96 ? 14.550 -3.391 -6.752 1.00 73.75 96 LYS A C 1
ATOM 804 O O . LYS A 1 96 ? 15.145 -2.373 -6.419 1.00 73.75 96 LYS A O 1
ATOM 809 N N . ILE A 1 97 ? 13.566 -3.372 -7.655 1.00 77.31 97 ILE A N 1
ATOM 810 C CA . ILE A 1 97 ? 13.188 -2.160 -8.398 1.00 77.31 97 ILE A CA 1
ATOM 811 C C . ILE A 1 97 ? 12.665 -1.028 -7.500 1.00 77.31 97 ILE A C 1
ATOM 813 O O . ILE A 1 97 ? 12.916 0.143 -7.768 1.00 77.31 97 ILE A O 1
ATOM 817 N N . ILE A 1 98 ? 11.961 -1.357 -6.413 1.00 78.25 98 ILE A N 1
ATOM 818 C CA . ILE A 1 98 ? 11.467 -0.370 -5.448 1.00 78.25 98 ILE A CA 1
ATOM 819 C C . ILE A 1 98 ? 12.651 0.223 -4.688 1.00 78.25 98 ILE A C 1
ATOM 821 O O . ILE A 1 98 ? 12.733 1.441 -4.556 1.00 78.25 98 ILE A O 1
ATOM 825 N N . LYS A 1 99 ? 13.594 -0.621 -4.250 1.00 77.00 99 LYS A N 1
ATOM 826 C CA . LYS A 1 99 ? 14.834 -0.195 -3.583 1.00 77.00 99 LYS A CA 1
ATOM 827 C C . LYS A 1 99 ? 15.635 0.757 -4.475 1.00 77.00 99 LYS A C 1
ATOM 829 O O . LYS A 1 99 ? 16.038 1.8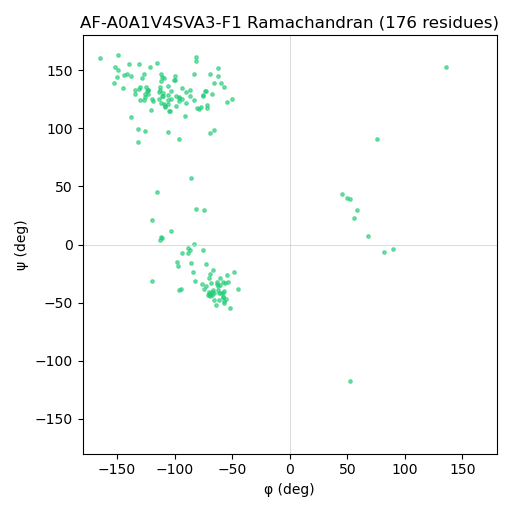25 -4.020 1.00 77.00 99 LYS A O 1
ATOM 834 N N . ASP A 1 100 ? 15.781 0.424 -5.757 1.00 80.38 100 ASP A N 1
ATOM 835 C CA . ASP A 1 100 ? 16.483 1.263 -6.732 1.00 80.38 100 ASP A CA 1
ATOM 836 C C . ASP A 1 100 ? 15.807 2.634 -6.910 1.00 80.38 100 ASP A C 1
ATOM 838 O O . ASP A 1 100 ? 16.489 3.662 -6.920 1.00 80.38 100 ASP A O 1
ATOM 842 N N . ILE A 1 101 ? 14.470 2.677 -6.971 1.00 81.12 101 ILE A N 1
ATOM 843 C CA . ILE A 1 101 ? 13.715 3.938 -7.033 1.00 81.12 101 ILE A CA 1
ATOM 844 C C . ILE A 1 101 ? 13.886 4.741 -5.733 1.00 81.12 101 ILE A C 1
ATOM 846 O O . ILE A 1 101 ? 14.191 5.931 -5.786 1.00 81.12 101 ILE A O 1
ATOM 850 N N . LEU A 1 102 ? 13.729 4.123 -4.561 1.00 78.62 102 LEU A N 1
ATOM 851 C CA . LEU A 1 102 ? 13.845 4.823 -3.277 1.00 78.62 102 LEU A CA 1
ATOM 852 C C . LEU A 1 102 ? 15.248 5.415 -3.061 1.00 78.62 102 LEU A C 1
ATOM 854 O O . LEU A 1 102 ? 15.366 6.528 -2.554 1.00 78.62 102 LEU A O 1
ATOM 858 N N . ASN A 1 103 ? 16.297 4.725 -3.516 1.00 78.50 103 ASN A N 1
ATOM 859 C CA . ASN A 1 103 ? 17.677 5.206 -3.422 1.00 78.50 103 ASN A CA 1
ATOM 860 C C . ASN A 1 103 ? 17.962 6.417 -4.324 1.00 78.50 103 ASN A C 1
ATOM 862 O O . ASN A 1 103 ? 18.772 7.273 -3.974 1.00 78.50 103 ASN A O 1
ATOM 866 N N . ASN A 1 104 ? 17.313 6.502 -5.489 1.00 78.56 104 ASN A N 1
ATOM 867 C CA . ASN A 1 104 ? 17.590 7.542 -6.486 1.00 78.56 104 ASN A CA 1
ATOM 868 C C . ASN A 1 104 ? 16.616 8.732 -6.430 1.00 78.56 104 ASN A C 1
ATOM 870 O O . ASN A 1 104 ? 16.907 9.801 -6.977 1.00 78.56 104 ASN A O 1
ATOM 874 N N . PHE A 1 105 ? 15.476 8.581 -5.749 1.00 78.62 105 PHE A N 1
ATOM 875 C CA . PHE A 1 105 ? 14.438 9.604 -5.642 1.00 78.62 105 PHE A CA 1
ATOM 876 C C . PHE A 1 105 ? 14.099 9.895 -4.172 1.00 78.62 105 PHE A C 1
ATOM 878 O O . PHE A 1 105 ? 13.278 9.223 -3.550 1.00 78.62 105 PHE A O 1
ATOM 885 N N . ILE A 1 106 ? 14.699 10.966 -3.642 1.00 67.88 106 ILE A N 1
ATOM 886 C CA . ILE A 1 106 ? 14.775 11.300 -2.201 1.00 67.88 106 ILE A CA 1
ATOM 887 C C . ILE A 1 106 ? 13.408 11.641 -1.570 1.00 67.88 106 ILE A C 1
ATOM 889 O O . ILE A 1 106 ? 13.232 11.527 -0.363 1.00 67.88 106 ILE A O 1
ATOM 893 N N . ASN A 1 107 ? 12.416 12.047 -2.369 1.00 74.75 107 ASN A N 1
ATOM 894 C CA . ASN A 1 107 ? 11.094 12.472 -1.885 1.00 74.75 107 ASN A CA 1
ATOM 895 C C . ASN A 1 107 ? 9.975 11.529 -2.351 1.00 74.75 107 ASN A C 1
ATOM 897 O O . ASN A 1 107 ? 8.945 11.980 -2.869 1.00 74.75 107 ASN A O 1
ATOM 901 N N . SER A 1 108 ? 10.211 10.227 -2.233 1.00 78.25 108 SER A N 1
ATOM 902 C CA . SER A 1 108 ? 9.270 9.192 -2.653 1.00 78.25 108 SER A CA 1
ATOM 903 C C . SER A 1 108 ? 8.389 8.754 -1.489 1.00 78.25 108 SER A C 1
ATOM 905 O O . SER A 1 108 ? 8.879 8.347 -0.443 1.00 78.25 108 SER A O 1
ATOM 907 N N . GLU A 1 109 ? 7.078 8.820 -1.683 1.00 82.50 109 GLU A N 1
ATOM 908 C CA . GLU A 1 109 ? 6.102 8.141 -0.833 1.00 82.50 109 GLU A CA 1
ATOM 909 C C . GLU A 1 109 ? 5.670 6.857 -1.522 1.00 82.50 109 GLU A C 1
ATOM 911 O O . GLU A 1 109 ? 5.476 6.847 -2.738 1.00 82.50 109 GLU A O 1
ATOM 916 N N . ILE A 1 110 ? 5.479 5.801 -0.750 1.00 81.50 110 ILE A N 1
ATOM 917 C CA . ILE A 1 110 ? 5.173 4.468 -1.247 1.00 81.50 110 ILE A CA 1
ATOM 918 C C . ILE A 1 110 ? 4.035 3.885 -0.419 1.00 81.50 110 ILE A C 1
ATOM 920 O O . ILE A 1 110 ? 4.063 3.938 0.807 1.00 81.50 110 ILE A O 1
ATOM 924 N N . GLU A 1 111 ? 3.006 3.386 -1.093 1.00 84.12 111 GLU A N 1
ATOM 925 C CA . GLU A 1 111 ? 1.868 2.752 -0.436 1.00 84.12 111 GLU A CA 1
ATOM 926 C C . GLU A 1 111 ? 1.267 1.653 -1.324 1.00 84.12 111 GLU A C 1
ATOM 928 O O . GLU A 1 111 ? 1.262 1.778 -2.557 1.00 84.12 111 GLU A O 1
ATOM 933 N N . PRO A 1 112 ? 0.678 0.609 -0.725 1.00 83.88 112 PRO A N 1
ATOM 934 C CA . PRO A 1 112 ? -0.143 -0.324 -1.471 1.00 83.88 112 PRO A CA 1
ATOM 935 C C . PRO A 1 112 ? -1.368 0.352 -2.080 1.00 83.88 112 PRO A C 1
ATOM 937 O O . PRO A 1 112 ? -1.956 1.278 -1.505 1.00 83.88 112 PRO A O 1
ATOM 940 N N . ILE A 1 113 ? -1.846 -0.187 -3.201 1.00 84.75 113 ILE A N 1
ATOM 941 C CA . ILE A 1 113 ? -3.068 0.278 -3.869 1.00 84.75 113 ILE A CA 1
ATOM 942 C C . ILE A 1 113 ? -4.285 0.325 -2.931 1.00 84.75 113 ILE A C 1
ATOM 944 O O . ILE A 1 113 ? -5.116 1.228 -3.051 1.00 84.75 113 ILE A O 1
ATOM 948 N N . TYR A 1 114 ? -4.363 -0.577 -1.948 1.00 82.25 114 TYR A N 1
ATOM 949 C CA . TYR A 1 114 ? -5.443 -0.614 -0.959 1.00 82.25 114 TYR A CA 1
ATOM 950 C C . TYR A 1 114 ? -5.578 0.706 -0.183 1.00 82.25 114 TYR A C 1
ATOM 952 O O . TYR A 1 114 ? -6.691 1.196 0.007 1.00 82.25 114 TYR A O 1
ATOM 960 N N . PHE A 1 115 ? -4.466 1.349 0.184 1.00 85.38 115 PHE A N 1
ATOM 961 C CA . PHE A 1 115 ? -4.483 2.647 0.865 1.00 85.38 115 PHE A CA 1
ATOM 962 C C . PHE A 1 115 ? -4.959 3.762 -0.065 1.00 85.38 115 PHE A C 1
ATOM 964 O O . PHE A 1 115 ? -5.804 4.576 0.317 1.00 85.38 115 PHE A O 1
ATOM 971 N N . SER A 1 116 ? -4.495 3.759 -1.319 1.00 85.88 116 SER A N 1
ATOM 972 C CA . SER A 1 116 ? -4.963 4.691 -2.350 1.00 85.88 116 SER A CA 1
ATOM 973 C C . SER A 1 116 ? -6.476 4.594 -2.568 1.00 85.88 116 SER A C 1
ATOM 975 O O . SER A 1 116 ? -7.162 5.623 -2.607 1.00 85.88 116 SER A O 1
ATOM 977 N N . ILE A 1 117 ? -7.013 3.374 -2.657 1.00 84.19 117 ILE A N 1
ATOM 978 C CA . ILE A 1 117 ? -8.451 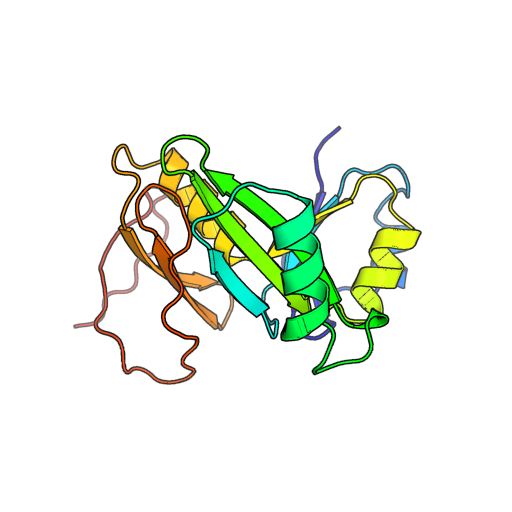3.123 -2.799 1.00 84.19 117 ILE A CA 1
ATOM 979 C C . ILE A 1 117 ? -9.194 3.607 -1.549 1.00 84.19 117 ILE A C 1
ATOM 981 O O . ILE A 1 117 ? -10.118 4.416 -1.666 1.00 84.19 117 ILE A O 1
ATOM 985 N N . ARG A 1 118 ? -8.763 3.180 -0.353 1.00 87.00 118 ARG A N 1
ATOM 986 C CA . ARG A 1 118 ? -9.365 3.580 0.927 1.00 87.00 118 ARG A CA 1
ATOM 987 C C . ARG A 1 118 ? -9.472 5.093 1.045 1.00 87.00 118 ARG A C 1
ATOM 989 O O . ARG A 1 118 ? -10.555 5.622 1.279 1.00 87.00 118 ARG A O 1
ATOM 996 N N . ASN A 1 119 ? -8.348 5.784 0.875 1.00 88.00 119 ASN A N 1
ATOM 997 C CA . ASN A 1 119 ? -8.252 7.230 1.041 1.00 88.00 119 ASN A CA 1
ATOM 998 C C . ASN A 1 119 ? -9.123 7.971 0.020 1.00 88.00 119 ASN A C 1
ATOM 1000 O O . ASN A 1 119 ? -9.656 9.036 0.326 1.00 88.00 119 ASN A O 1
ATOM 1004 N N . SER A 1 120 ? -9.294 7.416 -1.182 1.00 87.00 120 SER A N 1
ATOM 1005 C CA . SER A 1 120 ? -10.181 7.986 -2.198 1.00 87.00 120 SER A CA 1
ATOM 1006 C C . SER A 1 120 ? -11.653 7.829 -1.815 1.00 87.00 120 SER A C 1
ATOM 1008 O O . SER A 1 120 ? -12.411 8.790 -1.910 1.00 87.00 120 SER A O 1
ATOM 1010 N N . ILE A 1 121 ? -12.057 6.659 -1.313 1.00 83.94 121 ILE A N 1
ATOM 1011 C CA . ILE A 1 121 ? -13.444 6.401 -0.897 1.00 83.94 121 ILE A CA 1
ATOM 1012 C C . ILE A 1 121 ? -13.799 7.190 0.370 1.00 83.94 121 ILE A C 1
ATOM 1014 O O . ILE A 1 121 ? -14.862 7.808 0.421 1.00 83.94 121 ILE A O 1
ATOM 1018 N N . LEU A 1 122 ? -12.907 7.240 1.365 1.00 85.50 122 LEU A N 1
ATOM 1019 C CA . LEU A 1 122 ? -13.121 7.995 2.607 1.00 85.50 122 LEU A CA 1
ATOM 1020 C C . LEU A 1 122 ? -13.304 9.499 2.368 1.00 85.50 122 LEU A C 1
ATOM 1022 O O . LEU A 1 122 ? -14.004 10.152 3.130 1.00 85.50 122 LEU A O 1
ATOM 1026 N N . LYS A 1 123 ? -12.718 10.063 1.304 1.00 85.12 123 LYS A N 1
ATOM 1027 C CA . LYS A 1 123 ? -12.958 11.467 0.923 1.00 85.12 123 LYS A CA 1
ATOM 1028 C C . LYS A 1 123 ? -14.372 11.713 0.401 1.00 85.12 123 LYS A C 1
ATOM 1030 O O . LYS A 1 123 ? -14.850 12.840 0.454 1.00 85.12 123 LYS A O 1
ATOM 1035 N N . LEU A 1 124 ? -15.016 10.681 -0.134 1.00 82.94 124 LEU A N 1
ATOM 1036 C CA . LEU A 1 124 ? -16.338 10.766 -0.752 1.00 82.94 124 LEU A CA 1
ATOM 1037 C C . LEU A 1 124 ? -17.459 10.356 0.210 1.00 82.94 124 LEU A C 1
ATOM 1039 O O . LEU A 1 124 ? -18.620 10.686 -0.029 1.00 82.94 124 LEU A O 1
ATOM 1043 N N . LYS A 1 125 ? -17.132 9.635 1.287 1.00 78.06 125 LYS A N 1
ATOM 1044 C CA . LYS A 1 125 ? -18.102 9.103 2.244 1.00 78.06 125 LYS A CA 1
ATOM 1045 C C . LYS A 1 125 ? -18.003 9.773 3.608 1.00 78.06 125 LYS A C 1
ATOM 1047 O O . LYS A 1 125 ? -16.922 10.020 4.123 1.00 78.06 125 LYS A O 1
ATOM 1052 N N . ARG A 1 126 ? -19.169 10.009 4.219 1.00 78.94 126 ARG A N 1
ATOM 1053 C CA . ARG A 1 126 ? -19.266 10.382 5.640 1.00 78.94 126 ARG A CA 1
ATOM 1054 C C . ARG A 1 126 ? -19.016 9.184 6.557 1.00 78.94 126 ARG A C 1
ATOM 1056 O O . ARG A 1 126 ? -18.380 9.341 7.592 1.00 78.94 126 ARG A O 1
ATOM 1063 N N . ASP A 1 127 ? -19.516 8.011 6.168 1.00 83.31 127 ASP A N 1
ATOM 1064 C CA . ASP A 1 127 ? -19.263 6.758 6.877 1.00 83.31 127 ASP A CA 1
ATOM 1065 C C . ASP A 1 127 ? -17.824 6.288 6.628 1.00 83.31 127 ASP A C 1
ATOM 1067 O O . ASP A 1 127 ? -17.352 6.253 5.487 1.00 83.31 127 ASP A O 1
ATOM 1071 N N . LYS A 1 128 ? -17.137 5.932 7.714 1.00 85.69 128 LYS A N 1
ATOM 1072 C CA . LYS A 1 128 ? -15.761 5.436 7.700 1.00 85.69 128 LYS A CA 1
ATOM 1073 C C . LYS A 1 128 ? -15.673 3.921 7.514 1.00 85.69 128 LYS A C 1
ATOM 1075 O O . LYS A 1 128 ? -14.567 3.399 7.420 1.00 85.69 128 LYS A O 1
ATOM 1080 N N . SER A 1 129 ? -16.803 3.225 7.442 1.00 84.94 129 SER A N 1
ATOM 1081 C CA . SER A 1 129 ? -16.871 1.782 7.238 1.00 84.94 129 SER A CA 1
ATOM 1082 C C . SER A 1 129 ? -17.475 1.449 5.872 1.00 84.94 129 SER A C 1
ATOM 1084 O O . SER A 1 129 ? -18.491 2.012 5.468 1.00 84.94 129 SER A O 1
ATOM 1086 N N . PHE A 1 130 ? -16.847 0.544 5.120 1.00 81.81 130 PHE A N 1
ATOM 1087 C CA . PHE A 1 130 ? -17.340 0.098 3.818 1.00 81.81 130 PHE A CA 1
ATOM 1088 C C . PHE A 1 130 ? -16.675 -1.186 3.324 1.00 81.81 130 PHE A C 1
ATOM 1090 O O . PHE A 1 130 ? -15.553 -1.511 3.694 1.00 81.81 130 PHE A O 1
ATOM 1097 N N . LYS A 1 131 ? -17.337 -1.863 2.382 1.00 82.38 131 LYS A N 1
ATOM 1098 C CA . LYS A 1 131 ? -16.756 -2.938 1.570 1.00 82.38 131 LYS A CA 1
ATOM 1099 C C . LYS A 1 131 ? -16.894 -2.595 0.089 1.00 82.38 131 LYS A C 1
ATOM 1101 O O . LYS A 1 131 ? -17.969 -2.170 -0.327 1.00 82.38 131 LYS A O 1
ATOM 1106 N N . TYR A 1 132 ? -15.823 -2.748 -0.685 1.00 75.75 132 TYR A N 1
ATOM 1107 C CA . TYR A 1 132 ? -15.779 -2.424 -2.113 1.00 75.75 132 TYR A CA 1
ATOM 1108 C C . TYR A 1 132 ? -14.960 -3.442 -2.903 1.00 75.75 132 TYR A C 1
ATOM 1110 O O . TYR A 1 132 ? -13.935 -3.925 -2.431 1.00 75.75 132 TYR A O 1
ATOM 1118 N N . LYS A 1 133 ? -15.385 -3.685 -4.147 1.00 77.19 133 LYS A N 1
ATOM 1119 C CA . LYS A 1 133 ? -14.598 -4.337 -5.197 1.00 77.19 133 LYS A CA 1
ATOM 1120 C C . LYS A 1 133 ? -14.244 -3.276 -6.234 1.00 77.19 133 LYS A C 1
ATOM 1122 O O . LYS A 1 133 ? -15.134 -2.652 -6.807 1.00 77.19 133 LYS A O 1
ATOM 1127 N N . VAL A 1 134 ? -12.959 -3.050 -6.467 1.00 76.31 134 VAL A N 1
ATOM 1128 C CA . VAL A 1 134 ? -12.467 -2.053 -7.422 1.00 76.31 134 VAL A CA 1
ATOM 1129 C C . VAL A 1 134 ? -11.668 -2.761 -8.497 1.00 76.31 134 VAL A C 1
ATOM 1131 O O . VAL A 1 134 ? -10.693 -3.443 -8.200 1.00 76.31 134 VAL A O 1
ATOM 1134 N N . LYS A 1 135 ? -12.059 -2.584 -9.759 1.00 78.62 135 LYS A N 1
ATOM 1135 C CA . LYS A 1 135 ? -11.227 -3.014 -10.879 1.00 78.62 135 LYS A CA 1
ATOM 1136 C C . LYS A 1 135 ? -10.197 -1.936 -11.173 1.00 78.62 135 LYS A C 1
ATOM 1138 O O . LYS A 1 135 ? -10.561 -0.795 -11.450 1.00 78.62 135 LYS A O 1
ATOM 1143 N N . PHE A 1 136 ? -8.926 -2.302 -11.157 1.00 75.12 136 PHE A N 1
ATOM 1144 C CA . PHE A 1 136 ? -7.857 -1.427 -11.611 1.00 75.12 136 PHE A CA 1
ATOM 1145 C C . PHE A 1 136 ? -6.969 -2.192 -12.589 1.00 75.12 136 PHE A C 1
ATOM 1147 O O . PHE A 1 136 ? -6.489 -3.287 -12.299 1.00 75.12 136 PHE A O 1
ATOM 1154 N N . MET A 1 137 ? -6.800 -1.633 -13.791 1.00 75.94 137 MET A N 1
ATOM 1155 C CA . MET A 1 137 ? -6.212 -2.334 -14.937 1.00 75.94 137 MET A CA 1
ATOM 1156 C C . MET A 1 137 ? -6.917 -3.683 -15.192 1.00 75.94 137 MET A C 1
ATOM 1158 O O . MET A 1 137 ? -8.109 -3.709 -15.500 1.00 75.94 137 MET A O 1
ATOM 1162 N N . LYS A 1 138 ? -6.198 -4.805 -15.072 1.00 73.56 138 LYS A N 1
ATOM 1163 C CA . LYS A 1 138 ? -6.721 -6.163 -15.287 1.00 73.56 138 LYS A CA 1
ATOM 1164 C C . LYS A 1 138 ? -6.996 -6.920 -13.977 1.00 73.56 138 LYS A C 1
ATOM 1166 O O . LYS A 1 138 ? -7.214 -8.121 -14.030 1.00 73.56 138 LYS A O 1
ATOM 1171 N N . LYS A 1 139 ? -6.983 -6.238 -12.825 1.00 72.38 139 LYS A N 1
ATOM 1172 C CA . LYS A 1 139 ? -7.075 -6.849 -11.488 1.00 72.38 139 LYS A CA 1
ATOM 1173 C C . LYS A 1 139 ? -8.272 -6.326 -10.706 1.00 72.38 139 LYS A C 1
ATOM 1175 O O . LYS A 1 139 ? -8.709 -5.193 -10.927 1.00 72.38 139 LYS A O 1
ATOM 1180 N N . TYR A 1 140 ? -8.782 -7.147 -9.793 1.00 76.56 140 TYR A N 1
ATOM 1181 C CA . TYR A 1 140 ? -9.832 -6.771 -8.854 1.00 76.56 140 TYR A CA 1
ATOM 1182 C C . TYR A 1 140 ? -9.259 -6.679 -7.445 1.00 76.56 140 TYR A C 1
ATOM 1184 O O . TYR A 1 140 ? -8.642 -7.612 -6.952 1.00 76.56 140 TYR A O 1
ATOM 1192 N N . PHE A 1 141 ? -9.497 -5.544 -6.803 1.00 76.00 141 PHE A N 1
ATOM 1193 C CA . PHE A 1 141 ? -9.087 -5.262 -5.440 1.00 76.00 141 PHE A CA 1
ATOM 1194 C C . PHE A 1 141 ? -10.320 -5.264 -4.557 1.00 76.00 141 PHE A C 1
ATOM 1196 O O . PHE A 1 141 ? -11.233 -4.459 -4.755 1.00 76.00 141 PHE A O 1
ATOM 1203 N N . TYR A 1 142 ? -10.339 -6.164 -3.586 1.00 76.00 142 TYR A N 1
ATOM 1204 C CA . TYR A 1 142 ? -11.374 -6.211 -2.569 1.00 76.00 142 TYR A CA 1
ATOM 1205 C C . TYR A 1 142 ? -10.861 -5.480 -1.340 1.00 76.00 142 TYR A C 1
ATOM 1207 O O . TYR A 1 142 ? -9.794 -5.788 -0.817 1.00 76.00 142 TYR A O 1
ATOM 1215 N N . ILE A 1 143 ? -11.603 -4.472 -0.904 1.00 78.88 143 ILE A N 1
ATOM 1216 C CA . ILE A 1 143 ? -11.247 -3.685 0.264 1.00 78.88 143 ILE A CA 1
ATOM 1217 C C . ILE A 1 143 ? -12.414 -3.667 1.235 1.00 78.88 143 ILE A C 1
ATOM 1219 O O . ILE A 1 143 ? -13.535 -3.292 0.893 1.00 78.88 143 ILE A O 1
ATOM 1223 N N . ASN A 1 144 ? -12.135 -4.083 2.460 1.00 80.69 144 ASN A N 1
ATOM 1224 C CA . ASN A 1 144 ? -13.032 -3.967 3.589 1.00 80.69 144 ASN A CA 1
ATOM 1225 C C . ASN A 1 144 ? -12.379 -2.989 4.569 1.00 80.69 144 ASN A C 1
ATOM 1227 O O . ASN A 1 144 ? -11.201 -3.094 4.900 1.00 80.69 144 ASN A O 1
ATOM 1231 N N . VAL A 1 145 ? -13.121 -1.956 4.937 1.00 83.56 145 VAL A N 1
ATOM 1232 C CA . VAL A 1 145 ? -12.688 -0.884 5.823 1.00 83.56 145 VAL A CA 1
ATOM 1233 C C . VAL A 1 145 ? -13.702 -0.805 6.944 1.00 83.56 145 VAL A C 1
ATOM 1235 O O . VAL A 1 145 ? -14.904 -0.727 6.689 1.00 83.56 145 VAL A O 1
ATOM 1238 N N . LYS A 1 146 ? -13.225 -0.807 8.183 1.00 82.25 146 LYS A N 1
ATOM 1239 C CA . LYS A 1 146 ? -14.048 -0.535 9.359 1.00 82.25 146 LYS A CA 1
ATOM 1240 C C . LYS A 1 146 ? -13.413 0.611 10.113 1.00 82.25 146 LYS A C 1
ATOM 1242 O O . LYS A 1 146 ? -12.202 0.627 10.307 1.00 82.25 146 LYS A O 1
ATOM 1247 N N . ASP A 1 147 ? -14.230 1.592 10.473 1.00 83.25 147 ASP A N 1
ATOM 1248 C CA . ASP A 1 147 ? -13.802 2.758 11.249 1.00 83.25 147 ASP A CA 1
ATOM 1249 C C . ASP A 1 147 ? -12.642 3.556 10.622 1.00 83.25 147 ASP A C 1
ATOM 1251 O O . ASP A 1 147 ? -11.948 4.320 11.284 1.00 83.25 147 ASP A O 1
ATOM 1255 N N . GLY A 1 148 ? -12.461 3.441 9.307 1.00 83.00 148 GLY A N 1
ATOM 1256 C CA . GLY A 1 148 ? -11.391 4.092 8.559 1.00 83.00 148 GLY A CA 1
ATOM 1257 C C . GLY A 1 148 ? -10.105 3.271 8.456 1.00 83.00 148 GLY A C 1
ATOM 1258 O O . GLY A 1 148 ? -9.204 3.695 7.737 1.00 83.00 148 GLY A O 1
ATOM 1259 N N . MET A 1 149 ? -10.024 2.098 9.091 1.00 81.12 149 MET A N 1
ATOM 1260 C CA . MET A 1 149 ? -8.897 1.170 8.972 1.00 81.12 149 MET A CA 1
ATOM 1261 C C . MET A 1 149 ? -9.202 0.040 7.991 1.00 81.12 149 MET A C 1
ATOM 1263 O O . MET A 1 149 ? -10.336 -0.426 7.896 1.00 81.12 149 MET A O 1
ATOM 1267 N N . ILE A 1 150 ? -8.184 -0.414 7.259 1.00 78.81 150 ILE A N 1
ATOM 1268 C CA . ILE A 1 150 ? -8.308 -1.567 6.359 1.00 78.81 150 ILE A CA 1
ATOM 1269 C C . ILE A 1 150 ? -8.411 -2.826 7.217 1.00 78.81 150 ILE A C 1
ATOM 1271 O O . ILE A 1 150 ? -7.478 -3.155 7.936 1.00 78.81 150 ILE A O 1
ATOM 1275 N N . HIS A 1 151 ? -9.535 -3.526 7.108 1.00 69.50 151 HIS A N 1
ATOM 1276 C CA . HIS A 1 151 ? -9.754 -4.859 7.652 1.00 69.50 151 HIS A CA 1
ATOM 1277 C C . HIS A 1 151 ? -9.716 -5.832 6.478 1.00 69.50 151 HIS A C 1
ATOM 1279 O O . HIS A 1 151 ? -10.686 -5.945 5.735 1.00 69.50 151 HIS A O 1
ATOM 1285 N N . PHE A 1 152 ? -8.570 -6.459 6.242 1.00 62.34 152 PHE A N 1
ATOM 1286 C CA . PHE A 1 152 ? -8.387 -7.346 5.100 1.00 62.34 152 PHE A CA 1
ATOM 1287 C C . PHE A 1 152 ? -8.838 -8.773 5.439 1.00 62.34 152 PHE A C 1
ATOM 1289 O O . PHE A 1 152 ? -8.372 -9.318 6.433 1.00 62.34 152 PHE A O 1
ATOM 1296 N N . ASP A 1 153 ? -9.705 -9.371 4.612 1.00 46.22 153 ASP A N 1
ATOM 1297 C CA . ASP A 1 153 ? -10.189 -10.756 4.789 1.00 46.22 153 ASP A CA 1
ATOM 1298 C C . ASP A 1 153 ? -9.659 -11.726 3.691 1.00 46.22 153 AS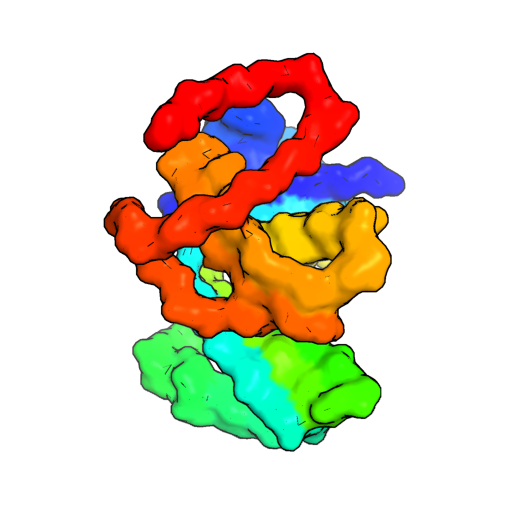P A C 1
ATOM 1300 O O . ASP A 1 153 ? -10.057 -12.886 3.667 1.00 46.22 153 ASP A O 1
ATOM 1304 N N . GLY A 1 154 ? -8.763 -11.289 2.783 1.00 45.50 154 GLY A N 1
ATOM 1305 C CA . GLY A 1 154 ? -8.116 -12.145 1.761 1.00 45.50 154 GLY A CA 1
ATOM 1306 C C . GLY A 1 154 ? -8.049 -11.557 0.334 1.00 45.50 154 GLY A C 1
ATOM 1307 O O . GLY A 1 154 ? -8.877 -10.729 -0.045 1.00 45.50 154 GLY A O 1
ATOM 1308 N N . ILE A 1 155 ? -7.046 -11.975 -0.460 1.00 42.19 155 ILE A N 1
ATOM 1309 C CA . ILE A 1 155 ? -6.963 -11.786 -1.928 1.00 42.19 155 ILE A CA 1
ATOM 1310 C C . ILE A 1 155 ? -7.490 -13.086 -2.546 1.00 42.19 155 ILE A C 1
ATOM 1312 O O . ILE A 1 155 ? -6.997 -14.150 -2.187 1.00 42.19 155 ILE A O 1
ATOM 1316 N N . SER A 1 156 ? -8.473 -13.024 -3.447 1.00 37.47 156 SER A N 1
ATOM 1317 C CA . SER A 1 156 ? -8.894 -14.191 -4.233 1.00 37.47 156 SER A CA 1
ATOM 1318 C C . SER A 1 156 ? -8.792 -13.872 -5.720 1.00 37.47 156 SER A C 1
ATOM 1320 O O . SER A 1 156 ? -9.309 -12.846 -6.174 1.00 37.47 156 SER A O 1
ATOM 1322 N N . ASP A 1 157 ? -8.126 -14.761 -6.459 1.00 40.22 157 ASP A N 1
ATOM 1323 C CA . ASP A 1 157 ? -8.101 -14.784 -7.925 1.00 40.22 157 ASP A CA 1
ATOM 1324 C C . ASP A 1 157 ? -9.421 -15.329 -8.513 1.00 40.22 157 ASP A C 1
ATOM 1326 O O . ASP A 1 157 ? -9.633 -15.285 -9.727 1.00 40.22 157 ASP A O 1
ATOM 1330 N N . GLU A 1 158 ? -10.341 -15.784 -7.655 1.00 36.75 158 GLU A N 1
ATOM 1331 C CA . GLU A 1 158 ? -11.610 -16.400 -8.024 1.00 36.75 158 GLU A CA 1
ATOM 1332 C C . GLU A 1 158 ? -12.835 -15.579 -7.584 1.00 36.75 158 GLU A C 1
ATOM 1334 O O . GLU A 1 158 ? -12.825 -14.741 -6.679 1.00 36.75 158 GLU A O 1
ATOM 1339 N N . ASN A 1 159 ? -13.934 -15.808 -8.299 1.00 41.22 159 ASN A N 1
ATOM 1340 C CA . ASN A 1 159 ? -15.178 -15.035 -8.296 1.00 41.22 159 ASN A CA 1
ATOM 1341 C C . ASN A 1 159 ? -16.066 -15.253 -7.043 1.00 41.22 159 ASN A C 1
ATOM 1343 O O . ASN A 1 159 ? -17.287 -15.147 -7.130 1.00 41.22 159 ASN A O 1
ATOM 1347 N N . GLU A 1 160 ? -15.499 -15.568 -5.877 1.00 37.81 160 GLU A N 1
ATOM 1348 C CA . GLU A 1 160 ? -16.272 -16.136 -4.755 1.00 37.81 160 GLU A CA 1
ATOM 1349 C C . GLU A 1 160 ? -16.917 -15.123 -3.791 1.00 37.81 160 GLU A C 1
ATOM 1351 O O . GLU A 1 160 ? -17.733 -15.503 -2.951 1.00 37.81 160 GLU A O 1
ATOM 1356 N N . TYR A 1 161 ? -16.646 -13.820 -3.916 1.00 39.53 161 TYR A N 1
ATOM 1357 C CA . TYR A 1 161 ? -17.247 -12.814 -3.029 1.00 39.53 161 TYR A CA 1
ATOM 1358 C C . TYR A 1 161 ? -18.347 -11.992 -3.713 1.00 39.53 161 TYR A C 1
ATOM 1360 O O . TYR A 1 161 ? -18.108 -11.288 -4.696 1.00 39.53 161 TYR A O 1
ATOM 1368 N N . LYS A 1 162 ? -19.561 -12.057 -3.139 1.00 32.12 162 LYS A N 1
ATOM 1369 C CA . LYS A 1 162 ? -20.756 -11.309 -3.569 1.00 32.12 162 LYS A CA 1
ATOM 1370 C C . LYS A 1 162 ? -20.454 -9.815 -3.734 1.00 32.12 162 LYS A C 1
ATOM 1372 O O . LYS A 1 162 ? -19.981 -9.151 -2.811 1.00 32.12 162 LYS A O 1
ATOM 1377 N N . GLU A 1 163 ? -20.764 -9.305 -4.923 1.00 31.28 163 GLU A N 1
ATOM 1378 C CA . GLU A 1 163 ? -20.575 -7.916 -5.336 1.00 31.28 163 GLU A CA 1
ATOM 1379 C C . GLU A 1 163 ? -21.298 -6.914 -4.423 1.00 31.28 163 GLU A C 1
ATOM 1381 O O . GLU A 1 163 ? -22.485 -7.054 -4.130 1.00 31.28 163 GLU A O 1
ATOM 1386 N N . ALA A 1 164 ? -20.608 -5.832 -4.056 1.00 31.22 164 ALA A N 1
ATOM 1387 C CA . ALA A 1 164 ? -21.238 -4.606 -3.577 1.00 31.22 164 ALA A CA 1
ATOM 1388 C C . ALA A 1 164 ? -21.189 -3.554 -4.700 1.00 31.22 164 ALA A C 1
ATOM 1390 O O . ALA A 1 164 ? -20.110 -3.117 -5.104 1.00 31.22 164 ALA A O 1
ATOM 1391 N N . LYS A 1 165 ? -22.360 -3.159 -5.215 1.00 26.81 165 LYS A N 1
ATOM 1392 C CA . LYS A 1 165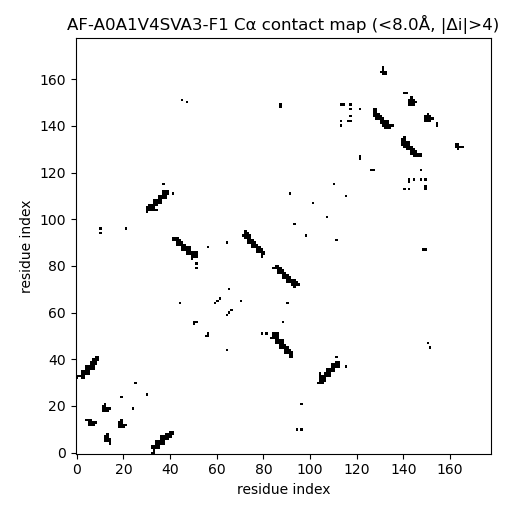 ? -22.529 -2.149 -6.276 1.00 26.81 165 LYS A CA 1
ATOM 1393 C C . LYS A 1 165 ? -22.372 -0.731 -5.711 1.00 26.81 165 LYS A C 1
ATOM 1395 O O . LYS A 1 165 ? -23.214 -0.339 -4.916 1.00 26.81 165 LYS A O 1
ATOM 1400 N N . PHE A 1 166 ? -21.389 0.063 -6.163 1.00 29.83 166 PHE A N 1
ATOM 1401 C CA . PHE A 1 166 ? -21.424 1.537 -6.054 1.00 29.83 166 PHE A CA 1
ATOM 1402 C C . PHE A 1 166 ? -20.621 2.260 -7.157 1.00 29.83 166 PHE A C 1
ATOM 1404 O O . PHE A 1 166 ? -19.510 1.869 -7.503 1.00 29.83 166 PHE A O 1
ATOM 1411 N N . LEU A 1 167 ? -21.227 3.346 -7.657 1.00 26.58 167 LEU A N 1
ATOM 1412 C CA . LEU A 1 167 ? -20.833 4.238 -8.758 1.00 26.58 167 LEU A CA 1
ATOM 1413 C C . LEU A 1 167 ? -19.830 5.335 -8.333 1.00 26.58 167 LEU A C 1
ATOM 1415 O O . LEU A 1 167 ? -19.948 5.883 -7.236 1.00 26.58 167 LEU A O 1
ATOM 1419 N N . LEU A 1 168 ? -18.924 5.732 -9.240 1.00 28.39 168 LEU A N 1
ATOM 1420 C CA . LEU A 1 168 ? -18.164 6.993 -9.175 1.00 28.39 168 LEU A CA 1
ATOM 1421 C C . LEU A 1 168 ? -18.704 7.992 -10.210 1.00 28.39 168 LEU A C 1
ATOM 1423 O O . LEU A 1 168 ? -18.995 7.645 -11.354 1.00 28.39 168 LEU A O 1
ATOM 1427 N N . LYS A 1 169 ? -18.854 9.241 -9.768 1.00 25.02 169 LYS A N 1
ATOM 1428 C CA . LYS A 1 169 ? -19.668 10.314 -10.356 1.00 25.02 169 LYS A CA 1
ATOM 1429 C C . LYS A 1 169 ? -19.008 11.060 -11.530 1.00 25.02 169 LYS A C 1
ATOM 1431 O O . LYS A 1 169 ? -19.328 12.221 -11.727 1.00 25.02 169 LYS A O 1
ATOM 1436 N N . ASP A 1 170 ? -18.159 10.394 -12.316 1.00 28.62 170 ASP A N 1
ATOM 1437 C CA . ASP A 1 170 ? -17.489 11.010 -13.481 1.00 28.62 170 ASP A CA 1
ATOM 1438 C C . ASP A 1 170 ? -17.814 10.318 -14.818 1.00 28.62 170 ASP A C 1
ATOM 1440 O O . ASP A 1 170 ? -17.116 10.486 -15.814 1.00 28.62 170 ASP A O 1
ATOM 1444 N N . GLY A 1 171 ? -18.929 9.581 -14.867 1.00 32.22 171 GLY A N 1
ATOM 1445 C CA . GLY A 1 171 ? -19.810 9.604 -16.037 1.00 32.22 171 GLY A CA 1
ATOM 1446 C C . GLY A 1 171 ? -19.229 9.219 -17.400 1.00 32.22 171 GLY A C 1
ATOM 1447 O O . GLY A 1 171 ? -19.757 9.699 -18.399 1.00 32.22 171 GLY A O 1
ATOM 1448 N N . LYS A 1 172 ? -18.213 8.350 -17.489 1.00 26.34 172 LYS A N 1
ATOM 1449 C CA . LYS A 1 172 ? -17.914 7.637 -18.741 1.00 26.34 172 LYS A CA 1
ATOM 1450 C C . LYS A 1 172 ? -17.729 6.138 -18.509 1.00 26.34 172 LYS A C 1
ATOM 1452 O O . LYS A 1 172 ? -16.684 5.671 -18.075 1.00 26.34 172 LYS A O 1
ATOM 1457 N N . GLU A 1 173 ? -18.837 5.470 -18.830 1.00 25.06 173 GLU A N 1
ATOM 1458 C CA . GLU A 1 173 ? -19.057 4.054 -19.132 1.00 25.06 173 GLU A CA 1
ATOM 1459 C C . GLU A 1 173 ? -19.057 3.064 -17.960 1.00 25.06 173 GLU A C 1
ATOM 1461 O O . GLU A 1 173 ? -18.068 2.452 -17.565 1.00 25.06 173 GLU A O 1
ATOM 1466 N N . CYS A 1 174 ? -20.280 2.889 -17.451 1.00 28.36 174 CYS A N 1
ATOM 1467 C CA . CYS A 1 174 ? -20.760 1.667 -16.827 1.00 28.36 174 CYS A CA 1
ATOM 1468 C C . CYS A 1 174 ? -20.748 0.524 -17.846 1.00 28.36 174 CYS A C 1
ATOM 1470 O O . CYS A 1 174 ? -21.140 0.725 -18.994 1.00 28.36 174 CYS A O 1
ATOM 1472 N N . VAL A 1 175 ? -20.447 -0.692 -17.395 1.00 25.31 175 VAL A N 1
ATOM 1473 C CA . VAL A 1 175 ? -20.904 -1.895 -18.093 1.00 25.31 175 VAL A CA 1
ATOM 1474 C C . VAL A 1 175 ? -21.760 -2.701 -17.120 1.00 25.31 175 VAL A C 1
ATOM 1476 O O . VAL A 1 175 ? -21.290 -3.116 -16.063 1.00 25.31 175 VAL A O 1
ATOM 1479 N N . ASN A 1 176 ? -23.042 -2.833 -17.470 1.00 23.70 176 ASN A N 1
ATOM 1480 C CA . ASN A 1 176 ? -24.030 -3.710 -16.842 1.00 23.70 176 ASN A CA 1
ATOM 1481 C C . ASN A 1 176 ? -23.586 -5.161 -16.933 1.00 23.70 176 ASN A C 1
ATOM 1483 O O . ASN A 1 176 ? -23.281 -5.564 -18.047 1.00 23.70 176 ASN A O 1
ATOM 1487 N N . PHE A 1 177 ? -23.758 -5.957 -15.876 1.00 26.94 177 PHE A N 1
ATOM 1488 C CA . PHE A 1 177 ? -24.111 -7.373 -16.027 1.00 26.94 177 PHE A CA 1
ATOM 1489 C C . PHE A 1 177 ? -25.073 -7.817 -14.912 1.00 26.94 177 PHE A C 1
ATOM 1491 O O . PHE A 1 177 ? -25.078 -7.239 -13.824 1.00 26.94 177 PHE A O 1
ATOM 1498 N N . LYS A 1 178 ? -25.970 -8.736 -15.287 1.00 25.41 178 LYS A N 1
ATOM 1499 C CA . LYS A 1 178 ? -27.072 -9.287 -14.487 1.00 25.41 178 LYS A CA 1
ATOM 1500 C C . LYS A 1 178 ? -26.577 -10.005 -13.240 1.00 25.41 178 LYS A C 1
ATOM 1502 O O . LYS A 1 178 ? -25.561 -10.718 -13.367 1.00 25.41 178 LYS A O 1
#

pLDDT: mean 71.58, std 18.0, range [23.7, 91.38]

Radius of gyration: 17.62 Å; Cα contacts (8 Å, |Δi|>4): 250; chains: 1; bounding box: 45×37×42 Å

Sequence (178 aa):
MKKITLIIDNNDIIYNREKITYDKLCKLIKTKSKLKIIILNENIFFKIIDSINEKEIKSLIESEILVDVQKEDYLIHYEIEKKKERTLIYAIKGNKIIKDILNNFINSEIEPIYFSIRNSILKLKRDKSFKYKVKFMKKYFYINVKDGMIHFDGISDENEYKEAKFLLKDGKECVNFK

Foldseek 3Di:
DDEFEWEAEPNFTAGPNDTDDPVVVPVVDDLAHAYEYEYEHWPKDKDKDLAPDPVVVVVCCVPPVCVVDPPVQKDKDWDADPVRSMIIIMITRDDPSNVVSCVRRVNYDYDYVQLVVLVVVVVVDPALFDWAWDDDDNDTDTFGGHPVHTDDPDDDPDPPDDHDDDDDDPDPDDDDDD

Mean predicted aligned error: 10.63 Å

Nearest PDB structures (foldseek):
  7a67-assembly1_A  TM=3.593E-01  e=1.619E-01  Pyrococcus abyssi GE5
  8x7v-assembly1_B  TM=3.882E-01  e=4.187E-01  Homo sapiens
  3enc-assembly1_B  TM=3.712E-01  e=6.123E-01  Pyrococcus furiosus
  8h94-assembly1_C  TM=4.108E-01  e=1.395E+00  Mus musculus
  6y2d-assembly2_B  TM=3.630E-01  e=2.315E+00  Homo sapiens